Protein AF-A0A1B6F1J3-F1 (afdb_monomer_lite)

Radius of gyration: 21.1 Å; chains: 1; bounding box: 56×44×60 Å

Sequence (255 aa):
YSVGSQQLALTVATQTCLRLADCEEAAVRERCARLLLTIAKWTPLLDSPASLQQLIDWQRDAPATATSLLDISDFDTEGDPVGSVLYLAVCHCPSLAKTWSRLAGWAYRWGRKATDHVLIAADKEAIDALIPDGISNNTVYSILADTTPPIDDEDIEAENTNASDMIECQLKALGTFSSEQLAGLVDMWRKSHSRTYNFYQLSAHSYFRYLQLCDSPQEDSQAITATLRLLRLIVKHAQELQSVLEVGLSTTPTR

Organism: NCBI:txid1464854

pLDDT: mean 79.93, std 13.43, range [36.78, 93.5]

Foldseek 3Di:
DDLVVLQVVLLVLLVLLVVLVPPPDLVSLLVSLVSLVVNLVCPVVHDDDPSLVVSLVCVVVPPCPLVVPQVLPDQDVVPDSSLSSLSSSCSSHVLDLVSLLSNLVVLLVVLVVLLVVLQDPVLLVQLVVLDDPPFDSVQLCVLLSDPDDPDPPPDPDDVPVVSLVVSLVSVVVRHDGDPVSSVSSSVSSVVSNLNSVSSVLSSLLSLLSSQQSDDDPVCVVSNVVSVVSNVVCCVPPVPSNVVSNVVSVVRGDDD

Secondary structure (DSSP, 8-state):
--HHHHHHHHHHHHHHHHHHTT---HHHHHHHHHHHHHHHHHGGGS---HHHHHHHHHHHHS-TTTGGGS--TT---TT-HHHHHHHHHHHH-TT-HHHHHHHHHHHHHHHHHHHHT-S-HHHHHHHHTTSPTTS-HHHHHHHHH-------TT-TT-HHHHHHHHHHHHHHHHS---HHHHHHHHHHHHHHHHHHHHHHHHHHHHHHHHHHH--SGGGHHHHHHHHHHHHHHHHHSTTTTHHHHHHHHHHS---

Structure (mmCIF, N/CA/C/O backbone):
data_AF-A0A1B6F1J3-F1
#
_entry.id   AF-A0A1B6F1J3-F1
#
loop_
_atom_site.group_PDB
_atom_site.id
_atom_site.type_symbol
_atom_site.label_atom_id
_atom_site.label_alt_id
_atom_site.label_comp_id
_atom_site.label_asym_id
_atom_site.label_entity_id
_atom_site.label_seq_id
_atom_site.pdbx_PDB_ins_code
_atom_site.Cartn_x
_atom_site.Cartn_y
_atom_site.Cartn_z
_atom_site.occupancy
_atom_site.B_iso_or_equiv
_atom_site.auth_seq_id
_atom_site.auth_comp_id
_atom_site.auth_asym_id
_atom_site.auth_atom_id
_atom_site.pdbx_PDB_model_num
ATOM 1 N N . TYR A 1 1 ? 32.195 8.040 -5.880 1.00 50.25 1 TYR A N 1
ATOM 2 C CA . TYR A 1 1 ? 30.986 8.811 -6.222 1.00 50.25 1 TYR A CA 1
ATOM 3 C C . TYR A 1 1 ? 30.587 9.609 -4.996 1.00 50.25 1 TYR A C 1
ATOM 5 O O . TYR A 1 1 ? 30.264 9.001 -3.987 1.00 50.25 1 TYR A O 1
ATOM 13 N N . SER A 1 2 ? 30.743 10.933 -5.023 1.00 58.12 2 SER A N 1
ATOM 14 C CA . SER A 1 2 ? 30.406 11.797 -3.884 1.00 58.12 2 SER A CA 1
ATOM 15 C C . SER A 1 2 ? 28.888 11.954 -3.769 1.00 58.12 2 SER A C 1
ATOM 17 O O . SER A 1 2 ? 28.196 11.994 -4.785 1.00 58.12 2 SER A O 1
ATOM 19 N N . VAL A 1 3 ? 28.367 12.069 -2.547 1.00 60.84 3 VAL A N 1
ATOM 20 C CA . VAL A 1 3 ? 26.927 12.236 -2.262 1.00 60.84 3 VAL A CA 1
ATOM 21 C C . VAL A 1 3 ? 26.312 13.389 -3.077 1.00 60.84 3 VAL A C 1
ATOM 23 O O . VAL A 1 3 ? 25.251 13.228 -3.674 1.00 60.84 3 VAL A O 1
ATOM 26 N N . GLY A 1 4 ? 27.042 14.498 -3.254 1.00 65.50 4 GLY A N 1
ATOM 27 C CA . GLY A 1 4 ? 26.596 15.630 -4.081 1.00 65.50 4 GLY A CA 1
ATOM 28 C C . GLY A 1 4 ? 26.383 15.304 -5.569 1.00 65.50 4 GLY A C 1
ATOM 29 O O . GLY A 1 4 ? 25.505 15.879 -6.207 1.00 65.50 4 GLY A O 1
ATOM 30 N N . SER A 1 5 ? 27.117 14.336 -6.133 1.00 75.06 5 SER A N 1
ATOM 31 C CA . SER A 1 5 ? 26.904 13.894 -7.523 1.00 75.06 5 SER A CA 1
ATOM 32 C C . SER A 1 5 ? 25.613 13.085 -7.699 1.00 75.06 5 SER A C 1
ATOM 34 O O . SER A 1 5 ? 24.987 13.148 -8.755 1.00 75.06 5 SER A O 1
ATOM 36 N N . GLN A 1 6 ? 25.182 12.365 -6.659 1.00 77.00 6 GLN A N 1
ATOM 37 C CA . GLN A 1 6 ? 23.959 11.560 -6.686 1.00 77.00 6 GLN A CA 1
ATOM 38 C C . GLN A 1 6 ? 22.702 12.428 -6.561 1.00 77.00 6 GLN A C 1
ATOM 40 O O . GLN A 1 6 ? 21.710 12.158 -7.232 1.00 77.00 6 GLN A O 1
ATOM 45 N N . GLN A 1 7 ? 22.760 13.512 -5.785 1.00 80.38 7 GLN A N 1
ATOM 46 C CA . GLN A 1 7 ? 21.650 14.461 -5.648 1.00 80.38 7 GLN A CA 1
ATOM 47 C C . GLN A 1 7 ? 21.402 15.263 -6.936 1.00 80.38 7 GLN A C 1
ATOM 49 O O . GLN A 1 7 ? 20.258 15.436 -7.366 1.00 80.38 7 GLN A O 1
ATOM 54 N N . LEU A 1 8 ? 22.476 15.686 -7.613 1.00 82.69 8 LEU A N 1
ATOM 55 C CA . LEU A 1 8 ? 22.386 16.278 -8.951 1.00 82.69 8 LEU A CA 1
ATOM 56 C C . LEU A 1 8 ? 21.816 15.282 -9.967 1.00 82.69 8 LEU A C 1
ATOM 58 O O . LEU A 1 8 ? 20.921 15.637 -10.730 1.00 82.69 8 LEU A O 1
ATOM 62 N N . ALA A 1 9 ? 22.276 14.027 -9.946 1.00 85.44 9 ALA A N 1
ATOM 63 C CA . ALA A 1 9 ? 21.757 12.987 -10.832 1.00 85.44 9 ALA A CA 1
ATOM 64 C C . ALA A 1 9 ? 20.261 12.720 -10.603 1.00 85.44 9 ALA A C 1
ATOM 66 O O . ALA A 1 9 ? 19.516 12.602 -11.573 1.00 85.44 9 ALA A O 1
ATOM 67 N N . LEU A 1 10 ? 19.809 12.682 -9.344 1.00 84.88 10 LEU A N 1
ATOM 68 C CA . LEU A 1 10 ? 18.393 12.546 -9.000 1.00 84.88 10 LEU A CA 1
ATOM 69 C C . LEU A 1 10 ? 17.572 13.718 -9.552 1.00 84.88 10 LEU A C 1
ATOM 71 O O . LEU A 1 10 ? 16.530 13.499 -10.160 1.00 84.88 10 LEU A O 1
ATOM 75 N N . THR A 1 11 ? 18.074 14.946 -9.405 1.00 85.25 11 THR A N 1
ATOM 76 C CA . THR A 1 11 ? 17.396 16.164 -9.877 1.00 85.25 11 THR A CA 1
ATOM 77 C C . THR A 1 11 ? 17.286 16.202 -11.402 1.00 85.25 11 THR A C 1
ATOM 79 O O . THR A 1 11 ? 16.233 16.530 -11.944 1.00 85.25 11 THR A O 1
ATOM 82 N N . VAL A 1 12 ? 18.358 15.835 -12.109 1.00 87.56 12 VAL A N 1
ATOM 83 C CA . VAL A 1 12 ? 18.359 15.746 -13.577 1.00 87.56 12 VAL A CA 1
ATOM 84 C C . VAL A 1 12 ? 17.415 14.641 -14.048 1.00 87.56 12 VAL A C 1
ATOM 86 O O . VAL A 1 12 ? 16.672 14.839 -15.009 1.00 87.56 12 VAL A O 1
ATOM 89 N N . ALA A 1 13 ? 17.401 13.493 -13.367 1.00 87.06 13 ALA A N 1
ATOM 90 C CA . ALA A 1 13 ? 16.513 12.385 -13.694 1.00 87.06 13 ALA A CA 1
ATOM 91 C C . ALA A 1 13 ? 15.033 12.768 -13.532 1.00 87.06 13 ALA A C 1
ATOM 93 O O . ALA A 1 13 ? 14.254 12.544 -14.455 1.00 87.06 13 ALA A O 1
ATOM 94 N N . THR A 1 14 ? 14.644 13.395 -12.417 1.00 85.50 14 THR A N 1
ATOM 95 C CA . THR A 1 14 ? 13.249 13.810 -12.180 1.00 85.50 14 THR A CA 1
ATOM 96 C C . THR A 1 14 ? 12.794 14.884 -13.167 1.00 85.50 14 THR A C 1
ATOM 98 O O . THR A 1 14 ? 11.711 14.768 -13.734 1.00 85.50 14 THR A O 1
ATOM 101 N N . GLN A 1 15 ? 13.640 15.878 -13.464 1.00 86.25 15 GLN A N 1
ATOM 102 C CA . GLN A 1 15 ? 13.351 16.888 -14.491 1.00 86.25 15 GLN A CA 1
ATOM 103 C C . GLN A 1 15 ? 13.229 16.287 -15.893 1.00 86.25 15 GLN A C 1
ATOM 105 O O . GLN A 1 15 ? 12.418 16.739 -16.700 1.00 86.25 15 GLN A O 1
ATOM 110 N N . THR A 1 16 ? 14.033 15.266 -16.193 1.00 87.12 16 THR A N 1
ATOM 111 C CA . THR A 1 16 ? 13.938 14.547 -17.464 1.00 87.12 16 THR A CA 1
ATOM 112 C C . THR A 1 16 ? 12.612 13.796 -17.546 1.00 87.12 16 THR A C 1
ATOM 114 O O . THR A 1 16 ? 11.926 13.929 -18.551 1.00 87.12 16 THR A O 1
ATOM 117 N N . CYS A 1 17 ? 12.197 13.088 -16.488 1.00 85.88 17 CYS A N 1
ATOM 118 C CA . CYS A 1 17 ? 10.887 12.431 -16.447 1.00 85.88 17 CYS A CA 1
ATOM 119 C C . CYS A 1 17 ? 9.736 13.424 -16.642 1.00 85.88 17 CYS A C 1
ATOM 121 O O . CYS A 1 17 ? 8.878 13.162 -17.472 1.00 85.88 17 CYS A O 1
ATOM 123 N N . LEU A 1 18 ? 9.763 14.581 -15.967 1.00 83.81 18 LEU A N 1
ATOM 124 C CA . LEU A 1 18 ? 8.756 15.640 -16.132 1.00 83.81 18 LEU A CA 1
ATOM 125 C C . LEU A 1 18 ? 8.613 16.092 -17.592 1.00 83.81 18 LEU A C 1
ATOM 127 O O . LEU A 1 18 ? 7.507 16.238 -18.092 1.00 83.81 18 LEU A O 1
ATOM 131 N N . ARG A 1 19 ? 9.730 16.275 -18.305 1.00 84.38 19 ARG A N 1
ATOM 132 C CA . ARG A 1 19 ? 9.705 16.675 -19.724 1.00 84.38 19 ARG A CA 1
ATOM 133 C C . ARG A 1 19 ? 9.232 15.570 -20.662 1.00 84.38 19 ARG A C 1
ATOM 135 O O . ARG A 1 19 ? 8.752 15.862 -21.750 1.00 84.38 19 ARG A O 1
ATOM 142 N N . LEU A 1 20 ? 9.439 14.314 -20.277 1.00 83.12 20 LEU A N 1
ATOM 143 C CA . LEU A 1 20 ? 9.039 13.149 -21.063 1.00 83.12 20 LEU A CA 1
ATOM 144 C C . LEU A 1 20 ? 7.623 12.669 -20.721 1.00 83.12 20 LEU A C 1
ATOM 146 O O . LEU A 1 20 ? 7.130 11.759 -21.385 1.00 83.12 20 LEU A O 1
ATOM 150 N N . ALA A 1 21 ? 6.985 13.255 -19.705 1.00 73.94 21 ALA A N 1
ATOM 151 C CA . ALA A 1 21 ? 5.726 12.780 -19.152 1.00 73.94 21 ALA A CA 1
ATOM 152 C C . ALA A 1 21 ? 4.565 12.877 -20.159 1.00 73.94 21 ALA A C 1
ATOM 154 O O . ALA A 1 21 ? 3.772 11.943 -20.266 1.00 73.94 21 ALA A O 1
ATOM 155 N N . ASP A 1 22 ? 4.554 13.934 -20.978 1.00 74.88 22 ASP A N 1
ATOM 156 C CA . ASP A 1 22 ? 3.552 14.169 -22.030 1.00 74.88 22 ASP A CA 1
ATOM 157 C C . ASP A 1 22 ? 3.817 13.375 -23.323 1.00 74.88 22 ASP A C 1
ATOM 159 O O . ASP A 1 22 ? 3.053 13.452 -24.285 1.00 74.88 22 ASP A O 1
ATOM 163 N N . CYS A 1 23 ? 4.914 12.615 -23.397 1.00 79.44 23 CYS A N 1
ATOM 164 C CA . CYS A 1 23 ? 5.260 11.896 -24.616 1.00 79.44 23 CYS A CA 1
ATOM 165 C C . CYS A 1 23 ? 4.436 10.604 -24.760 1.00 79.44 23 CYS A C 1
ATOM 167 O O . CYS A 1 23 ? 4.424 9.733 -23.883 1.00 79.44 23 CYS A O 1
ATOM 169 N N . GLU A 1 24 ? 3.768 10.447 -25.905 1.00 77.81 24 GLU A N 1
ATOM 170 C CA . GLU A 1 24 ? 2.958 9.258 -26.203 1.00 77.81 24 GLU A CA 1
ATOM 171 C C . GLU A 1 24 ? 3.746 8.106 -26.838 1.00 77.81 24 GLU A C 1
ATOM 173 O O . GLU A 1 24 ? 3.259 6.977 -26.901 1.00 77.81 24 GLU A O 1
ATOM 178 N N . GLU A 1 25 ? 4.983 8.353 -27.272 1.00 86.38 25 GLU A N 1
ATOM 179 C CA . GLU A 1 25 ? 5.795 7.344 -27.943 1.00 86.38 25 GLU A CA 1
ATOM 180 C C . GLU A 1 25 ? 6.175 6.202 -26.984 1.00 86.38 25 GLU A C 1
ATOM 182 O O . GLU A 1 25 ? 6.807 6.414 -25.946 1.00 86.38 25 GLU A O 1
ATOM 187 N N . ALA A 1 26 ? 5.840 4.961 -27.356 1.00 83.19 26 ALA A N 1
ATOM 188 C CA . ALA A 1 26 ? 6.043 3.780 -26.512 1.00 83.19 26 ALA A CA 1
ATOM 189 C C . ALA A 1 26 ? 7.506 3.600 -26.063 1.00 83.19 26 ALA A C 1
ATOM 191 O O . ALA A 1 26 ? 7.770 3.300 -24.898 1.00 83.19 26 ALA A O 1
ATOM 192 N N . ALA A 1 27 ? 8.466 3.852 -26.959 1.00 86.31 27 ALA A N 1
ATOM 193 C CA . ALA A 1 27 ? 9.891 3.762 -26.646 1.00 86.31 27 ALA A CA 1
ATOM 194 C C . ALA A 1 27 ? 10.336 4.819 -25.618 1.00 86.31 27 ALA A C 1
ATOM 196 O O . ALA A 1 27 ? 11.184 4.547 -24.763 1.00 86.31 27 ALA A O 1
ATOM 197 N N . VAL A 1 28 ? 9.762 6.024 -25.678 1.00 85.81 28 VAL A N 1
ATOM 198 C CA . VAL A 1 28 ? 10.043 7.109 -24.727 1.00 85.81 28 VAL A CA 1
ATOM 199 C C . VAL A 1 28 ? 9.406 6.808 -23.375 1.00 85.81 28 VAL A C 1
ATOM 201 O O . VAL A 1 28 ? 10.070 6.947 -22.347 1.00 85.81 28 VAL A O 1
ATOM 204 N N . ARG A 1 29 ? 8.170 6.301 -23.369 1.00 85.81 29 ARG A N 1
ATOM 205 C CA . ARG A 1 29 ? 7.472 5.859 -22.157 1.00 85.81 29 ARG A CA 1
ATOM 206 C C . ARG A 1 29 ? 8.209 4.739 -21.429 1.00 85.81 29 ARG A C 1
ATOM 208 O O . ARG A 1 29 ? 8.372 4.809 -20.213 1.00 85.81 29 ARG A O 1
ATOM 215 N N . GLU A 1 30 ? 8.737 3.752 -22.151 1.00 88.12 30 GLU A N 1
ATOM 216 C CA . GLU A 1 30 ? 9.539 2.686 -21.542 1.00 88.12 30 GLU A CA 1
ATOM 217 C C . GLU A 1 30 ? 10.841 3.228 -20.926 1.00 88.12 30 GLU A C 1
ATOM 219 O O . GLU A 1 30 ? 11.212 2.867 -19.804 1.00 88.12 30 GLU A O 1
ATOM 224 N N . ARG A 1 31 ? 11.540 4.134 -21.626 1.00 89.00 31 ARG A N 1
ATOM 225 C CA . ARG A 1 31 ? 12.744 4.796 -21.092 1.00 89.00 31 ARG A CA 1
ATOM 226 C C . ARG A 1 31 ? 12.425 5.622 -19.847 1.00 89.00 31 ARG A C 1
ATOM 228 O O . ARG A 1 31 ? 13.178 5.544 -18.876 1.00 89.00 31 ARG A O 1
ATOM 235 N N . CYS A 1 32 ? 11.310 6.352 -19.855 1.00 88.69 32 CYS A N 1
ATOM 236 C CA . CYS A 1 32 ? 10.815 7.099 -18.702 1.00 88.69 32 CYS A CA 1
ATOM 237 C C . CYS A 1 32 ? 10.541 6.156 -17.519 1.00 88.69 32 CYS A C 1
ATOM 239 O O . CYS A 1 32 ? 11.090 6.356 -16.439 1.00 88.69 32 CYS A O 1
ATOM 241 N N . ALA A 1 33 ? 9.824 5.049 -17.734 1.00 88.75 33 ALA A N 1
ATOM 242 C CA . ALA A 1 33 ? 9.560 4.047 -16.700 1.00 88.75 33 ALA A CA 1
ATOM 243 C C . ALA A 1 33 ? 10.851 3.456 -16.101 1.00 88.75 33 ALA A C 1
ATOM 245 O O . ALA A 1 33 ? 10.987 3.340 -14.882 1.00 88.75 33 ALA A O 1
ATOM 246 N N . ARG A 1 34 ? 11.856 3.139 -16.928 1.00 90.69 34 ARG A N 1
ATOM 247 C CA . ARG A 1 34 ? 13.174 2.668 -16.454 1.00 90.69 34 ARG A CA 1
ATOM 248 C C . ARG A 1 34 ? 13.923 3.736 -15.645 1.00 90.69 34 ARG A C 1
ATOM 250 O O . ARG A 1 34 ? 14.610 3.396 -14.675 1.00 90.69 34 ARG A O 1
ATOM 257 N N . LEU A 1 35 ? 13.792 5.009 -16.015 1.00 90.69 35 LEU A N 1
ATOM 258 C CA . LEU A 1 35 ? 14.365 6.128 -15.268 1.00 90.69 35 LEU A CA 1
ATOM 259 C C . LEU A 1 35 ? 13.654 6.317 -13.920 1.00 90.69 35 LEU A C 1
ATOM 261 O O . LEU A 1 35 ? 14.328 6.425 -12.898 1.00 90.69 35 LEU A O 1
ATOM 265 N N . LEU A 1 36 ? 12.322 6.226 -13.887 1.00 90.38 36 LEU A N 1
ATOM 266 C CA . LEU A 1 36 ? 11.513 6.251 -12.663 1.00 90.38 36 LEU A CA 1
ATOM 267 C C . LEU A 1 36 ? 11.887 5.117 -11.699 1.00 90.38 36 LEU A C 1
ATOM 269 O O . LEU A 1 36 ? 12.043 5.354 -10.505 1.00 90.38 36 LEU A O 1
ATOM 273 N N . LEU A 1 37 ? 12.161 3.908 -12.201 1.00 91.38 37 LEU A N 1
ATOM 274 C CA . LEU A 1 37 ? 12.693 2.817 -11.370 1.00 91.38 37 LEU A CA 1
ATOM 275 C C . LEU A 1 37 ? 14.054 3.141 -10.741 1.00 91.38 37 LEU A C 1
ATOM 277 O O . LEU A 1 37 ? 14.370 2.661 -9.650 1.00 91.38 37 LEU A O 1
ATOM 281 N N . THR A 1 38 ? 14.875 3.927 -11.434 1.00 90.69 38 THR A N 1
ATOM 282 C CA . THR A 1 38 ? 16.177 4.368 -10.924 1.00 90.69 38 THR A CA 1
ATOM 283 C C . THR A 1 38 ? 16.002 5.465 -9.875 1.00 90.69 38 THR A C 1
ATOM 285 O O . THR A 1 38 ? 16.624 5.382 -8.819 1.00 90.69 38 THR A O 1
ATOM 288 N N . ILE A 1 39 ? 15.098 6.419 -10.118 1.00 88.25 39 ILE A N 1
ATOM 289 C CA . ILE A 1 39 ? 14.697 7.457 -9.158 1.00 88.25 39 ILE A CA 1
ATOM 290 C C . ILE A 1 39 ? 14.192 6.798 -7.872 1.00 88.25 39 ILE A C 1
ATOM 292 O O . ILE A 1 39 ? 14.785 7.014 -6.823 1.00 88.25 39 ILE A O 1
ATOM 296 N N . ALA A 1 40 ? 13.215 5.889 -7.960 1.00 88.75 40 ALA A N 1
ATOM 297 C CA . ALA A 1 40 ? 12.659 5.162 -6.814 1.00 88.75 40 ALA A CA 1
ATOM 298 C C . ALA A 1 40 ? 13.720 4.406 -5.991 1.00 88.75 40 ALA A C 1
ATOM 300 O O . ALA A 1 40 ? 13.580 4.240 -4.781 1.00 88.75 40 ALA A O 1
ATOM 301 N N . LYS A 1 41 ? 14.800 3.938 -6.630 1.00 89.38 41 LYS A N 1
ATOM 302 C CA . LYS A 1 41 ? 15.922 3.285 -5.940 1.00 89.38 41 LYS A CA 1
ATOM 303 C C . LYS A 1 41 ? 16.779 4.279 -5.148 1.00 89.38 41 LYS A C 1
ATOM 305 O O . LYS A 1 41 ? 17.373 3.887 -4.147 1.00 89.38 41 LYS A O 1
ATOM 310 N N . TRP A 1 42 ? 16.896 5.517 -5.615 1.00 85.94 42 TRP A N 1
ATOM 311 C CA . TRP A 1 42 ? 17.733 6.553 -5.009 1.00 85.94 42 TRP A CA 1
ATOM 312 C C . TRP A 1 42 ? 16.984 7.432 -4.011 1.00 85.94 42 TRP A C 1
ATOM 314 O O . TRP A 1 42 ? 17.616 7.932 -3.088 1.00 85.94 42 TRP A O 1
ATOM 324 N N . THR A 1 43 ? 15.664 7.569 -4.140 1.00 84.44 43 THR A N 1
ATOM 325 C CA . THR A 1 43 ? 14.830 8.386 -3.248 1.00 84.44 43 THR A CA 1
ATOM 326 C C . THR A 1 43 ? 15.012 8.068 -1.755 1.00 84.44 43 THR A C 1
ATOM 328 O O . THR A 1 43 ? 15.159 9.012 -0.992 1.00 84.44 43 THR A O 1
ATOM 331 N N . PRO A 1 44 ? 15.096 6.801 -1.293 1.00 82.12 44 PRO A N 1
ATOM 332 C CA . PRO A 1 44 ? 15.328 6.517 0.130 1.00 82.12 44 PRO A CA 1
ATOM 333 C C . PRO A 1 44 ? 16.721 6.908 0.642 1.00 82.12 44 PRO A C 1
ATOM 335 O O . PRO A 1 44 ? 16.958 6.881 1.844 1.00 82.12 44 PRO A O 1
ATOM 338 N N . LEU A 1 45 ? 17.672 7.153 -0.262 1.00 77.69 45 LEU A N 1
ATOM 339 C CA . LEU A 1 45 ? 19.088 7.354 0.057 1.00 77.69 45 LEU A CA 1
ATOM 340 C C . LEU A 1 45 ? 19.492 8.831 0.046 1.00 77.69 45 LEU A C 1
ATOM 342 O O . LEU A 1 45 ? 20.618 9.150 0.423 1.00 77.69 45 LEU A O 1
ATOM 346 N N . LEU A 1 46 ? 18.622 9.707 -0.455 1.00 75.62 46 LEU A N 1
ATOM 347 C CA . LEU A 1 46 ? 18.922 11.099 -0.764 1.00 75.62 46 LEU A CA 1
ATOM 348 C C . LEU A 1 46 ? 17.790 11.996 -0.270 1.00 75.62 46 LEU A C 1
ATOM 350 O O . LEU A 1 46 ? 16.636 11.576 -0.216 1.00 75.62 46 LEU A O 1
ATOM 354 N N . ASP A 1 47 ? 18.114 13.253 0.022 1.00 74.38 47 ASP A N 1
ATOM 355 C CA . ASP A 1 47 ? 17.096 14.254 0.327 1.00 74.38 47 ASP A CA 1
ATOM 356 C C . ASP A 1 47 ? 16.147 14.414 -0.861 1.00 74.38 47 ASP A C 1
ATOM 358 O O . ASP A 1 47 ? 16.587 14.543 -2.010 1.00 74.38 47 ASP A O 1
ATOM 362 N N . SER A 1 48 ? 14.843 14.412 -0.577 1.00 73.06 48 SER A N 1
ATOM 363 C CA . SER A 1 48 ? 13.803 14.521 -1.600 1.00 73.06 48 SER A CA 1
ATOM 364 C C . SER A 1 48 ? 13.876 15.895 -2.276 1.00 73.06 48 SER A C 1
ATOM 366 O O . SER A 1 48 ? 13.619 16.910 -1.625 1.00 73.06 48 SER A O 1
ATOM 368 N N . PRO A 1 49 ? 14.246 15.975 -3.569 1.00 76.50 49 PRO A N 1
ATOM 369 C CA . PRO A 1 49 ? 14.372 17.253 -4.251 1.00 76.50 49 PRO A CA 1
ATOM 370 C C . PRO A 1 49 ? 12.986 17.822 -4.572 1.00 76.50 49 PRO A C 1
ATOM 372 O O . PRO A 1 49 ? 12.049 17.075 -4.843 1.00 76.50 49 PRO A O 1
ATOM 375 N N . ALA A 1 50 ? 12.860 19.150 -4.649 1.00 80.81 50 ALA A N 1
ATOM 376 C CA . ALA A 1 50 ? 11.600 19.807 -5.024 1.00 80.81 50 ALA A CA 1
ATOM 377 C C . ALA A 1 50 ? 11.050 19.328 -6.385 1.00 80.81 50 ALA A C 1
ATOM 379 O O . ALA A 1 50 ? 9.841 19.259 -6.586 1.00 80.81 50 ALA A O 1
ATOM 380 N N . SER A 1 51 ? 11.932 18.933 -7.308 1.00 78.62 51 SER A N 1
ATOM 381 C CA . SER A 1 51 ? 11.552 18.365 -8.606 1.00 78.62 51 SER A CA 1
ATOM 382 C C . SER A 1 51 ? 10.878 16.994 -8.506 1.00 78.62 51 SER A C 1
ATOM 384 O O . SER A 1 51 ? 10.127 16.625 -9.403 1.00 78.62 51 SER A O 1
ATOM 386 N N . LEU A 1 52 ? 11.130 16.233 -7.437 1.00 82.25 52 LEU A N 1
ATOM 387 C CA . LEU A 1 52 ? 10.411 14.993 -7.167 1.00 82.25 52 LEU A CA 1
ATOM 388 C C . LEU A 1 52 ? 8.976 15.293 -6.720 1.00 82.25 52 LEU A C 1
ATOM 390 O O . LEU A 1 52 ? 8.059 14.629 -7.190 1.00 82.25 52 LEU A O 1
ATOM 394 N N . GLN A 1 53 ? 8.774 16.318 -5.887 1.00 82.62 53 GLN A N 1
ATOM 395 C CA . GLN A 1 53 ? 7.428 16.726 -5.477 1.00 82.62 53 GLN A CA 1
ATOM 396 C C . GLN A 1 53 ? 6.608 17.210 -6.677 1.00 82.62 53 GLN A C 1
ATOM 398 O O . GLN A 1 53 ? 5.493 16.750 -6.874 1.00 82.62 53 GLN A O 1
ATOM 403 N N . GLN A 1 54 ? 7.206 18.027 -7.551 1.00 82.88 54 GLN A N 1
ATOM 404 C CA . GLN A 1 54 ? 6.561 18.474 -8.793 1.00 82.88 54 GLN A CA 1
ATOM 405 C C . GLN A 1 54 ? 6.128 17.315 -9.700 1.00 82.88 54 GLN A C 1
ATOM 407 O O . GLN A 1 54 ? 5.091 17.400 -10.346 1.00 82.88 54 GLN A O 1
ATOM 412 N N . LEU A 1 55 ? 6.911 16.233 -9.759 1.00 81.38 55 LEU A N 1
ATOM 413 C CA . LEU A 1 55 ? 6.565 15.031 -10.523 1.00 81.38 55 LEU A CA 1
ATOM 414 C C . LEU A 1 55 ? 5.361 14.295 -9.918 1.00 81.38 55 LEU A C 1
ATOM 416 O O . LEU A 1 55 ? 4.512 13.805 -10.659 1.00 81.38 55 LEU A O 1
ATOM 420 N N . ILE A 1 56 ? 5.287 14.223 -8.588 1.00 79.00 56 ILE A N 1
ATOM 421 C CA . ILE A 1 56 ? 4.167 13.599 -7.871 1.00 79.00 56 ILE A CA 1
ATOM 422 C C . ILE A 1 56 ? 2.898 14.444 -8.012 1.00 79.00 56 ILE A C 1
ATOM 424 O O . ILE A 1 56 ? 1.830 13.899 -8.279 1.00 79.00 56 ILE A O 1
ATOM 428 N N . ASP A 1 57 ? 3.015 15.764 -7.880 1.00 81.19 57 ASP A N 1
ATOM 429 C CA . ASP A 1 57 ? 1.892 16.685 -8.057 1.00 81.19 57 ASP A CA 1
ATOM 430 C C . ASP A 1 57 ? 1.376 16.624 -9.504 1.00 81.19 57 ASP A C 1
ATOM 432 O O . ASP A 1 57 ? 0.178 16.466 -9.723 1.00 81.19 57 ASP A O 1
ATOM 436 N N . TRP A 1 58 ? 2.279 16.602 -10.494 1.00 79.38 58 TRP A N 1
ATOM 437 C CA . TRP A 1 58 ? 1.910 16.400 -11.899 1.00 79.38 58 TRP A CA 1
ATOM 438 C C . TRP A 1 58 ? 1.149 15.088 -12.116 1.00 79.38 58 TRP A C 1
ATOM 440 O O . TRP A 1 58 ? 0.149 15.078 -12.824 1.00 79.38 58 TRP A O 1
ATOM 450 N N . GLN A 1 59 ? 1.578 13.983 -11.494 1.00 73.75 59 GLN A N 1
ATOM 451 C CA . GLN A 1 59 ? 0.862 12.706 -11.587 1.00 73.75 59 GLN A CA 1
ATOM 452 C C . GLN A 1 59 ? -0.552 12.813 -11.005 1.00 73.75 59 GLN A C 1
ATOM 454 O O . GLN A 1 59 ? -1.483 12.242 -11.569 1.00 73.75 59 GLN A O 1
ATOM 459 N N . ARG A 1 60 ? -0.708 13.495 -9.867 1.00 71.19 60 ARG A N 1
ATOM 460 C CA . ARG A 1 60 ? -2.008 13.668 -9.208 1.00 71.19 60 ARG A CA 1
ATOM 461 C C . ARG A 1 60 ? -2.982 14.454 -10.083 1.00 71.19 60 ARG A C 1
ATOM 463 O O . ARG A 1 60 ? -4.158 14.108 -10.130 1.00 71.19 60 ARG A O 1
ATOM 470 N N . ASP A 1 61 ? -2.473 15.463 -10.780 1.00 69.12 61 ASP A N 1
ATOM 471 C CA . ASP A 1 61 ? -3.256 16.324 -11.667 1.00 69.12 61 ASP A CA 1
ATOM 472 C C . ASP A 1 61 ? -3.427 15.737 -13.082 1.00 69.12 61 ASP A C 1
ATOM 474 O O . ASP A 1 61 ? -4.256 16.217 -13.862 1.00 69.12 61 ASP A O 1
ATOM 478 N N . ALA A 1 62 ? -2.659 14.702 -13.439 1.00 64.94 62 ALA A N 1
ATOM 479 C CA . ALA A 1 62 ? -2.731 14.072 -14.750 1.00 64.94 62 ALA A CA 1
ATOM 480 C C . ALA A 1 62 ? -4.104 13.399 -14.964 1.00 64.94 62 ALA A C 1
ATOM 482 O O . ALA A 1 62 ? -4.616 12.714 -14.073 1.00 64.94 62 ALA A O 1
ATOM 483 N N . PRO A 1 63 ? -4.718 13.548 -16.155 1.00 52.28 63 PRO A N 1
ATOM 484 C CA . PRO A 1 63 ? -6.041 13.000 -16.428 1.00 52.28 63 PRO A CA 1
ATOM 485 C C . PRO A 1 63 ? -6.057 11.477 -16.241 1.00 52.28 63 PRO A C 1
ATOM 487 O O . PRO A 1 63 ? -5.171 10.768 -16.728 1.00 52.28 63 PRO A O 1
ATOM 490 N N . ALA A 1 64 ? -7.108 10.995 -15.565 1.00 49.66 64 ALA A N 1
ATOM 491 C CA . ALA A 1 64 ? -7.327 9.651 -15.003 1.00 49.66 64 ALA A CA 1
ATOM 492 C C . ALA A 1 64 ? -7.152 8.436 -15.946 1.00 49.66 64 ALA A C 1
ATOM 494 O O . ALA A 1 64 ? -7.326 7.288 -15.538 1.00 49.66 64 ALA A O 1
ATOM 495 N N . THR A 1 65 ? -6.774 8.660 -17.200 1.00 45.84 65 THR A N 1
ATOM 496 C CA . THR A 1 65 ? -6.484 7.648 -18.222 1.00 45.84 65 THR A CA 1
ATOM 497 C C . THR A 1 65 ? -5.404 6.639 -17.817 1.00 45.84 65 THR A C 1
ATOM 499 O O . THR A 1 65 ? -5.440 5.511 -18.296 1.00 45.84 65 THR A O 1
ATOM 502 N N . ALA A 1 66 ? -4.468 7.001 -16.932 1.00 44.59 66 ALA A N 1
ATOM 503 C CA . ALA A 1 66 ? -3.491 6.056 -16.379 1.00 44.59 66 ALA A CA 1
ATOM 504 C C . ALA A 1 66 ? -3.903 5.488 -15.007 1.00 44.59 66 ALA A C 1
ATOM 506 O O . ALA A 1 66 ? -3.531 4.368 -14.660 1.00 44.59 66 ALA A O 1
ATOM 507 N N . THR A 1 67 ? -4.713 6.235 -14.254 1.00 46.53 67 THR A N 1
ATOM 508 C CA . THR A 1 67 ? -5.159 5.902 -12.892 1.00 46.53 67 THR A CA 1
ATOM 509 C C . THR A 1 67 ? -6.202 4.780 -12.865 1.00 46.53 67 THR A C 1
ATOM 511 O O . THR A 1 67 ? -6.321 4.061 -11.876 1.00 46.53 67 THR A O 1
ATOM 514 N N . SER A 1 68 ? -6.901 4.562 -13.984 1.00 50.66 68 SER A N 1
ATOM 515 C CA . SER A 1 68 ? -7.903 3.497 -14.148 1.00 50.66 68 SER A CA 1
ATOM 516 C C . SER A 1 68 ? -7.318 2.079 -14.223 1.00 50.66 68 SER A C 1
ATOM 518 O O . SER A 1 68 ? -8.074 1.117 -14.270 1.00 50.66 68 SER A O 1
ATOM 520 N N . LEU A 1 69 ? -5.990 1.910 -14.265 1.00 54.66 69 LEU A N 1
ATOM 521 C CA . LEU A 1 69 ? -5.374 0.587 -14.442 1.00 54.66 69 LEU A CA 1
ATOM 522 C C . LEU A 1 69 ? -5.517 -0.344 -13.237 1.00 54.66 69 LEU A C 1
ATOM 524 O O . LEU A 1 69 ? -5.284 -1.543 -13.390 1.00 54.66 69 LEU A O 1
ATOM 528 N N . LEU A 1 70 ? -5.817 0.197 -12.056 1.00 58.97 70 LEU A N 1
ATOM 529 C CA . LEU A 1 70 ? -5.850 -0.582 -10.823 1.00 58.97 70 LEU A CA 1
ATOM 530 C C . LEU A 1 70 ? -7.232 -0.680 -10.186 1.00 58.97 70 LEU A C 1
ATOM 532 O O . LEU A 1 70 ? -7.357 -1.486 -9.279 1.00 58.97 70 LEU A O 1
ATOM 536 N N . ASP A 1 71 ? -8.230 0.118 -10.589 1.00 54.81 71 ASP A N 1
ATOM 537 C CA . ASP A 1 71 ? -9.526 0.271 -9.886 1.00 54.81 71 ASP A CA 1
ATOM 538 C C . ASP A 1 71 ? -9.417 0.501 -8.358 1.00 54.81 71 ASP A C 1
ATOM 540 O O . ASP A 1 71 ? -10.414 0.536 -7.642 1.00 54.81 71 ASP A O 1
ATOM 544 N N . ILE A 1 72 ? -8.207 0.729 -7.835 1.00 54.44 72 ILE A N 1
ATOM 545 C CA . ILE A 1 72 ? -7.948 1.094 -6.445 1.00 54.44 72 ILE A CA 1
ATOM 546 C C . ILE A 1 72 ? -8.100 2.611 -6.391 1.00 54.44 72 ILE A C 1
ATOM 548 O O . ILE A 1 72 ? -7.137 3.361 -6.553 1.00 54.44 72 ILE A O 1
ATOM 552 N N . SER A 1 73 ? -9.346 3.052 -6.246 1.00 44.28 73 SER A N 1
ATOM 553 C CA . SER A 1 73 ? -9.773 4.449 -6.363 1.00 44.28 73 SER A CA 1
ATOM 554 C C . SER A 1 73 ? -9.244 5.384 -5.273 1.00 44.28 73 SER A C 1
ATOM 556 O O . SER A 1 73 ? -9.514 6.575 -5.341 1.00 44.28 73 SER A O 1
ATOM 558 N N . ASP A 1 74 ? -8.498 4.883 -4.287 1.00 50.38 74 ASP A N 1
ATOM 559 C CA . ASP A 1 74 ? -8.073 5.689 -3.138 1.00 50.38 74 ASP A CA 1
ATOM 560 C C . ASP A 1 74 ? -6.739 5.204 -2.549 1.00 50.38 74 ASP A C 1
ATOM 562 O O . ASP A 1 74 ? -6.565 5.018 -1.341 1.00 50.38 74 ASP A O 1
ATOM 566 N N . PHE A 1 75 ? -5.773 4.917 -3.427 1.00 57.22 75 PHE A N 1
ATOM 567 C CA . PHE A 1 75 ? -4.427 4.587 -2.974 1.00 57.22 75 PHE A CA 1
ATOM 568 C C . PHE A 1 75 ? -3.657 5.856 -2.590 1.00 57.22 75 PHE A C 1
ATOM 570 O O . PHE A 1 75 ? -2.905 6.414 -3.392 1.00 57.22 75 PHE A O 1
ATOM 577 N N . ASP A 1 76 ? -3.837 6.305 -1.349 1.00 59.31 76 ASP A N 1
ATOM 578 C CA . ASP A 1 76 ? -2.950 7.295 -0.747 1.00 59.31 76 ASP A CA 1
ATOM 579 C C . ASP A 1 76 ? -1.626 6.609 -0.379 1.00 59.31 76 ASP A C 1
ATOM 581 O O . ASP A 1 76 ? -1.574 5.718 0.468 1.00 59.31 76 ASP A O 1
ATOM 585 N N . THR A 1 77 ? -0.530 7.016 -1.022 1.00 59.59 77 THR A N 1
ATOM 586 C CA . THR A 1 77 ? 0.825 6.518 -0.729 1.00 59.59 77 THR A CA 1
ATOM 587 C C . THR A 1 77 ? 1.347 6.983 0.640 1.00 59.59 77 THR A C 1
ATOM 589 O O . THR A 1 77 ? 2.540 6.850 0.898 1.00 59.59 77 THR A O 1
ATOM 592 N N . GLU A 1 78 ? 0.493 7.563 1.492 1.00 59.03 78 GLU A N 1
ATOM 593 C CA . GLU A 1 78 ? 0.808 8.145 2.805 1.00 59.03 78 GLU A CA 1
ATOM 594 C C . GLU A 1 78 ? 1.999 9.116 2.743 1.00 59.03 78 GLU A C 1
ATOM 596 O O . GLU A 1 78 ? 2.828 9.200 3.649 1.00 59.03 78 GLU A O 1
ATOM 601 N N . GLY A 1 79 ? 2.131 9.827 1.620 1.00 62.72 79 GLY A N 1
ATOM 602 C CA . GLY A 1 79 ? 3.255 10.731 1.383 1.00 62.72 79 GLY A CA 1
ATOM 603 C C . GLY A 1 79 ? 4.618 10.054 1.178 1.00 62.72 79 GLY A C 1
ATOM 604 O O . GLY A 1 79 ? 5.622 10.763 1.158 1.00 62.72 79 GLY A O 1
ATOM 605 N N . ASP A 1 80 ? 4.701 8.727 0.996 1.00 80.62 80 ASP A N 1
ATOM 606 C CA . ASP A 1 80 ? 5.953 8.068 0.608 1.00 80.62 80 ASP A CA 1
ATOM 607 C C . ASP A 1 80 ? 6.241 8.293 -0.891 1.00 80.62 80 ASP A C 1
ATOM 609 O O . ASP A 1 80 ? 5.542 7.754 -1.760 1.00 80.62 80 ASP A O 1
ATOM 613 N N . PRO A 1 81 ? 7.303 9.047 -1.231 1.00 81.88 81 PRO A N 1
ATOM 614 C CA . PRO A 1 81 ? 7.599 9.412 -2.613 1.00 81.88 81 PRO A CA 1
ATOM 615 C C . PRO A 1 81 ? 8.007 8.219 -3.486 1.00 81.88 81 PRO A C 1
ATOM 617 O O . PRO A 1 81 ? 7.924 8.288 -4.713 1.00 81.88 81 PRO A O 1
ATOM 620 N N . VAL A 1 82 ? 8.470 7.116 -2.888 1.00 88.06 82 VAL A N 1
ATOM 621 C CA . VAL A 1 82 ? 8.866 5.915 -3.635 1.00 88.06 82 VAL A CA 1
ATOM 622 C C . VAL A 1 82 ? 7.629 5.232 -4.201 1.00 88.06 82 VAL A C 1
ATOM 624 O O . VAL A 1 82 ? 7.654 4.809 -5.356 1.00 88.06 82 VAL A O 1
ATOM 627 N N . GLY A 1 83 ? 6.554 5.152 -3.414 1.00 86.56 83 GLY A N 1
ATOM 628 C CA . GLY A 1 83 ? 5.272 4.601 -3.845 1.00 86.56 83 GLY A CA 1
ATOM 629 C C . GLY A 1 83 ? 4.717 5.316 -5.064 1.00 86.56 83 GLY A C 1
ATOM 630 O O . GLY A 1 83 ? 4.444 4.674 -6.079 1.00 86.56 83 GLY A O 1
ATOM 631 N N . SER A 1 84 ? 4.640 6.647 -4.995 1.00 84.50 84 SER A N 1
ATOM 632 C CA . SER A 1 84 ? 4.124 7.474 -6.091 1.00 84.50 84 SER A CA 1
ATOM 633 C C . SER A 1 84 ? 4.972 7.313 -7.360 1.00 84.50 84 SER A C 1
ATOM 635 O O . SER A 1 84 ? 4.441 7.053 -8.435 1.00 84.50 84 SER A O 1
ATOM 637 N N . VAL A 1 85 ? 6.307 7.343 -7.242 1.00 87.38 85 VAL A N 1
ATOM 638 C CA . VAL A 1 85 ? 7.212 7.162 -8.394 1.00 87.38 85 VAL A CA 1
ATOM 639 C C . VAL A 1 85 ? 7.094 5.761 -9.011 1.00 87.38 85 VAL A C 1
ATOM 641 O O . VAL A 1 85 ? 7.150 5.619 -10.235 1.00 87.38 85 VAL A O 1
ATOM 644 N N . LEU A 1 86 ? 6.935 4.711 -8.197 1.00 89.69 86 LEU A N 1
ATOM 645 C CA . LEU A 1 86 ? 6.747 3.343 -8.694 1.00 89.69 86 LEU A CA 1
ATOM 646 C C . LEU A 1 86 ? 5.398 3.170 -9.393 1.00 89.69 86 LEU A C 1
ATOM 648 O O . LEU A 1 86 ? 5.342 2.528 -10.442 1.00 89.69 86 LEU A O 1
ATOM 652 N N . TYR A 1 87 ? 4.340 3.758 -8.838 1.00 86.56 87 TYR A N 1
ATOM 653 C CA . TYR A 1 87 ? 3.022 3.784 -9.459 1.00 86.56 87 TYR A CA 1
ATOM 654 C C . TYR A 1 87 ? 3.073 4.499 -10.814 1.00 86.56 87 TYR A C 1
ATOM 656 O O . TYR A 1 87 ? 2.664 3.941 -11.831 1.00 86.56 87 TYR A O 1
ATOM 664 N N . LEU A 1 88 ? 3.699 5.678 -10.864 1.00 84.44 88 LEU A N 1
ATOM 665 C CA . LEU A 1 88 ? 3.914 6.426 -12.099 1.00 84.44 88 LEU A CA 1
ATOM 666 C C . LEU A 1 88 ? 4.690 5.604 -13.146 1.00 84.44 88 LEU A C 1
ATOM 668 O O . LEU A 1 88 ? 4.357 5.626 -14.332 1.00 84.44 88 LEU A O 1
ATOM 672 N N . ALA A 1 89 ? 5.690 4.822 -12.727 1.00 88.31 89 ALA A N 1
ATOM 673 C CA . ALA A 1 89 ? 6.445 3.955 -13.633 1.00 88.31 89 ALA A CA 1
ATOM 674 C C . ALA A 1 89 ? 5.570 2.869 -14.287 1.00 88.31 89 ALA A C 1
ATOM 676 O O . ALA A 1 89 ? 5.762 2.558 -15.464 1.00 88.31 89 ALA A O 1
ATOM 677 N N . VAL A 1 90 ? 4.618 2.306 -13.538 1.00 88.50 90 VAL A N 1
ATOM 678 C CA . VA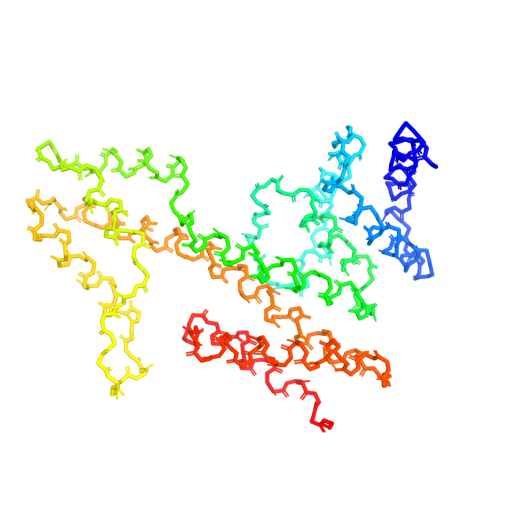L A 1 90 ? 3.631 1.346 -14.056 1.00 88.50 90 VAL A CA 1
ATOM 679 C C . VAL A 1 90 ? 2.678 2.025 -15.038 1.00 88.50 90 VAL A C 1
ATOM 681 O O . VAL A 1 90 ? 2.469 1.506 -16.131 1.00 88.50 90 VAL A O 1
ATOM 684 N N . CYS A 1 91 ? 2.176 3.211 -14.695 1.00 83.12 91 CYS A N 1
ATOM 685 C CA . CYS A 1 91 ? 1.297 4.011 -15.547 1.00 83.12 91 CYS A CA 1
ATOM 686 C C . CYS A 1 91 ? 1.925 4.356 -16.905 1.00 83.12 91 CYS A C 1
ATOM 688 O O . CYS A 1 91 ? 1.273 4.231 -17.940 1.00 83.12 91 CYS A O 1
ATOM 690 N N . HIS A 1 92 ? 3.204 4.747 -16.926 1.00 81.75 92 HIS A N 1
ATOM 691 C CA . HIS A 1 92 ? 3.894 5.052 -18.181 1.00 81.75 92 HIS A CA 1
ATOM 692 C C . HIS A 1 92 ? 4.125 3.815 -19.047 1.00 81.75 92 HIS A C 1
ATOM 694 O O . HIS A 1 92 ? 4.022 3.902 -20.269 1.00 81.75 92 HIS A O 1
ATOM 700 N N . CYS A 1 93 ? 4.462 2.672 -18.448 1.00 86.38 93 CYS A N 1
ATOM 701 C CA . CYS A 1 93 ? 4.759 1.462 -19.206 1.00 86.38 93 CYS A CA 1
ATOM 702 C C . CYS A 1 93 ? 4.156 0.216 -18.538 1.00 86.38 93 CYS A C 1
ATOM 704 O O . CYS A 1 93 ? 4.869 -0.528 -17.853 1.00 86.38 93 CYS A O 1
ATOM 706 N N . PRO A 1 94 ? 2.858 -0.058 -18.778 1.00 87.38 94 PRO A N 1
ATOM 707 C CA . PRO A 1 94 ? 2.172 -1.211 -18.196 1.00 87.38 94 PRO A CA 1
ATOM 708 C C . PRO A 1 94 ? 2.680 -2.558 -18.722 1.00 87.38 94 PRO A C 1
ATOM 710 O O . PRO A 1 94 ? 2.448 -3.582 -18.093 1.00 87.38 94 PRO A O 1
ATOM 713 N N . SER A 1 95 ? 3.373 -2.581 -19.863 1.00 88.12 95 SER A N 1
ATOM 714 C CA . SER A 1 95 ? 3.959 -3.793 -20.448 1.00 88.12 95 SER A CA 1
ATOM 715 C C . SER A 1 95 ? 5.306 -4.186 -19.830 1.00 88.12 95 SER A C 1
ATOM 717 O O . SER A 1 95 ? 5.811 -5.274 -20.099 1.00 88.12 95 SER A O 1
ATOM 719 N N . LEU A 1 96 ? 5.921 -3.327 -19.011 1.00 89.81 96 LEU A N 1
ATOM 720 C CA . LEU A 1 96 ? 7.234 -3.588 -18.425 1.00 89.81 96 LEU A CA 1
ATOM 721 C C . LEU A 1 96 ? 7.098 -4.363 -17.105 1.00 89.81 96 LEU A C 1
ATOM 723 O O . LEU A 1 96 ? 6.944 -3.764 -16.047 1.00 89.81 96 LEU A O 1
ATOM 727 N N . ALA A 1 97 ? 7.253 -5.690 -17.127 1.00 90.50 97 ALA A N 1
ATOM 728 C CA . ALA A 1 97 ? 7.121 -6.562 -15.943 1.00 90.50 97 ALA A CA 1
ATOM 729 C C . ALA A 1 97 ? 7.885 -6.055 -14.695 1.00 90.50 97 ALA A C 1
ATOM 731 O O . ALA A 1 97 ? 7.413 -6.121 -13.557 1.00 90.50 97 ALA A O 1
ATOM 732 N N . LYS A 1 98 ? 9.071 -5.471 -14.898 1.00 90.81 98 LYS A N 1
ATOM 733 C CA . LYS A 1 98 ? 9.920 -4.964 -13.813 1.00 90.81 98 LYS A CA 1
ATOM 734 C C . LYS A 1 98 ? 9.271 -3.849 -12.981 1.00 90.81 98 LYS A C 1
ATOM 736 O O . LYS A 1 98 ? 9.602 -3.742 -11.799 1.00 90.81 98 LYS A O 1
ATOM 741 N N . THR A 1 99 ? 8.402 -3.014 -13.555 1.00 91.50 99 THR A N 1
ATOM 742 C CA . THR A 1 99 ? 7.719 -1.944 -12.801 1.00 91.50 99 THR A CA 1
ATOM 743 C C . THR A 1 99 ? 6.698 -2.535 -11.840 1.00 91.50 99 THR A C 1
ATOM 745 O O . THR A 1 99 ? 6.730 -2.213 -10.652 1.00 91.50 99 THR A O 1
ATOM 748 N N . TRP A 1 100 ? 5.921 -3.509 -12.312 1.00 92.50 100 TRP A N 1
ATOM 749 C CA . TRP A 1 100 ? 4.968 -4.277 -11.515 1.00 92.50 100 TRP A CA 1
ATOM 750 C C . TRP A 1 100 ? 5.619 -5.022 -10.350 1.00 92.50 100 TRP A C 1
ATOM 752 O O . TRP A 1 100 ? 5.192 -4.860 -9.210 1.00 92.50 100 TRP A O 1
ATOM 762 N N . SER A 1 101 ? 6.712 -5.756 -10.590 1.00 92.62 101 SER A N 1
ATOM 763 C CA . SER A 1 101 ? 7.458 -6.455 -9.525 1.00 92.62 101 SER A CA 1
ATOM 764 C C . SER A 1 101 ? 7.944 -5.498 -8.426 1.00 92.62 101 SER A C 1
ATOM 766 O O . SER A 1 101 ? 7.872 -5.795 -7.228 1.00 92.62 101 SER A O 1
ATOM 768 N N . ARG A 1 102 ? 8.414 -4.304 -8.814 1.00 93.06 102 ARG A N 1
ATOM 769 C CA . ARG A 1 102 ? 8.906 -3.294 -7.867 1.00 93.06 102 ARG A CA 1
ATOM 770 C C . ARG A 1 102 ? 7.778 -2.650 -7.071 1.00 93.06 102 ARG A C 1
ATOM 772 O O . ARG A 1 102 ? 7.933 -2.519 -5.856 1.00 93.06 102 ARG A O 1
ATOM 779 N N . LEU A 1 103 ? 6.671 -2.301 -7.726 1.00 92.19 103 LEU A N 1
ATOM 780 C CA . LEU A 1 103 ? 5.479 -1.771 -7.069 1.00 92.19 103 LEU A CA 1
ATOM 781 C C . LEU A 1 103 ? 4.897 -2.796 -6.089 1.00 92.19 103 LEU A C 1
ATOM 783 O O . LEU A 1 103 ? 4.711 -2.471 -4.921 1.00 92.19 103 LEU A O 1
ATOM 787 N N . ALA A 1 104 ? 4.748 -4.055 -6.513 1.00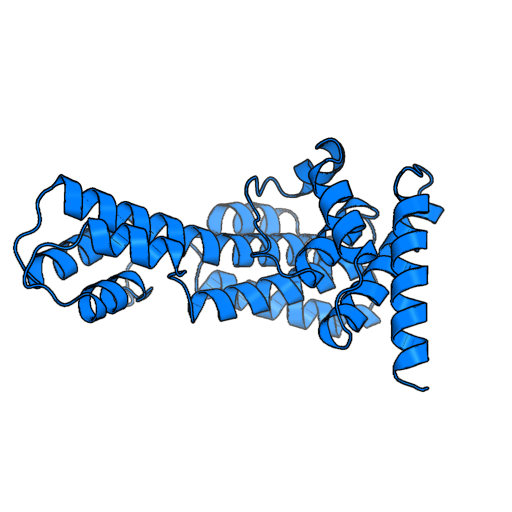 92.19 104 ALA A N 1
ATOM 788 C CA . ALA A 1 104 ? 4.268 -5.148 -5.669 1.00 92.19 104 ALA A CA 1
ATOM 789 C C . ALA A 1 104 ? 5.143 -5.344 -4.422 1.00 92.19 104 ALA A C 1
ATOM 791 O O . ALA A 1 104 ? 4.658 -5.476 -3.300 1.00 92.19 104 ALA A O 1
ATOM 792 N N . GLY A 1 105 ? 6.467 -5.323 -4.596 1.00 93.12 105 GLY A N 1
ATOM 793 C CA . GLY A 1 105 ? 7.411 -5.443 -3.490 1.00 93.12 105 GLY A CA 1
ATOM 794 C C . GLY A 1 105 ? 7.403 -4.253 -2.529 1.00 93.12 105 GLY A C 1
ATOM 795 O O . GLY A 1 105 ? 7.653 -4.432 -1.335 1.00 93.12 105 GLY A O 1
ATOM 796 N N . TRP A 1 106 ? 7.156 -3.039 -3.020 1.00 92.44 106 TRP A N 1
ATOM 797 C CA . TRP A 1 106 ? 6.980 -1.858 -2.174 1.00 92.44 106 TRP A CA 1
ATOM 798 C C . TRP A 1 106 ? 5.648 -1.928 -1.417 1.00 92.44 106 TRP A C 1
ATOM 800 O O . TRP A 1 106 ? 5.679 -1.874 -0.189 1.00 92.44 106 TRP A O 1
ATOM 810 N N . ALA A 1 107 ? 4.539 -2.193 -2.111 1.00 90.75 107 ALA A N 1
ATOM 811 C CA . ALA A 1 107 ? 3.201 -2.275 -1.532 1.00 90.75 107 ALA A CA 1
ATOM 812 C C . ALA A 1 107 ? 3.108 -3.377 -0.466 1.00 90.75 107 ALA A C 1
ATOM 814 O O . ALA A 1 107 ? 2.640 -3.129 0.635 1.00 90.75 107 ALA A O 1
ATOM 815 N N . TYR A 1 108 ? 3.686 -4.558 -0.715 1.00 91.06 108 TYR A N 1
ATOM 816 C CA . TYR A 1 108 ? 3.747 -5.638 0.276 1.00 91.06 108 TYR A CA 1
ATOM 817 C C . TYR A 1 108 ? 4.476 -5.235 1.569 1.00 91.06 108 TYR A C 1
ATOM 819 O O . TYR A 1 108 ? 4.081 -5.616 2.669 1.00 91.06 108 TYR A O 1
ATOM 827 N N . ARG A 1 109 ? 5.585 -4.487 1.453 1.00 90.19 109 ARG A N 1
ATOM 828 C CA . ARG A 1 109 ? 6.348 -4.024 2.625 1.00 90.19 109 ARG A CA 1
ATOM 829 C C . ARG A 1 109 ? 5.586 -2.949 3.389 1.00 90.19 109 ARG A C 1
ATOM 831 O O . ARG A 1 109 ? 5.612 -2.978 4.615 1.00 90.19 109 ARG A O 1
ATOM 838 N N . TRP A 1 110 ? 4.930 -2.047 2.665 1.00 86.25 110 TRP A N 1
ATOM 839 C CA . TRP A 1 110 ? 4.098 -1.006 3.250 1.00 86.25 110 TRP A CA 1
ATOM 840 C C . TRP A 1 110 ? 2.849 -1.565 3.916 1.00 86.25 110 TRP A C 1
ATOM 842 O O . TRP A 1 110 ? 2.587 -1.168 5.036 1.00 86.25 110 TRP A O 1
ATOM 852 N N . GLY A 1 111 ? 2.186 -2.573 3.345 1.00 85.56 111 GLY A N 1
ATOM 853 C CA . GLY A 1 111 ? 1.086 -3.274 4.013 1.00 85.56 111 GLY A CA 1
ATOM 854 C C . GLY A 1 111 ? 1.504 -3.856 5.365 1.00 85.56 111 GLY A C 1
ATOM 855 O O . GLY A 1 111 ? 0.817 -3.652 6.360 1.00 85.56 111 GLY A O 1
ATOM 856 N N . ARG A 1 112 ? 2.693 -4.477 5.456 1.00 84.50 112 ARG A N 1
ATOM 857 C CA . ARG A 1 112 ? 3.219 -4.956 6.751 1.00 84.50 112 ARG A CA 1
ATOM 858 C C . ARG A 1 112 ? 3.497 -3.819 7.730 1.00 84.50 112 ARG A C 1
ATOM 860 O O . ARG A 1 112 ? 3.113 -3.917 8.883 1.00 84.50 112 ARG A O 1
ATOM 867 N N . LYS A 1 113 ? 4.124 -2.739 7.261 1.00 83.62 113 LYS A N 1
ATOM 868 C CA . LYS A 1 113 ? 4.407 -1.556 8.086 1.00 83.62 113 LYS A CA 1
ATOM 869 C C . LYS A 1 113 ? 3.120 -0.863 8.561 1.00 83.62 113 LYS A C 1
ATOM 871 O O . LYS A 1 113 ? 3.063 -0.406 9.693 1.00 83.62 113 LYS A O 1
ATOM 876 N N . ALA A 1 114 ? 2.099 -0.802 7.710 1.00 80.56 114 ALA A N 1
ATOM 877 C CA . ALA A 1 114 ? 0.783 -0.266 8.032 1.00 80.56 114 ALA A CA 1
ATOM 878 C C . ALA A 1 114 ? 0.048 -1.163 9.036 1.00 80.56 114 ALA A C 1
ATOM 880 O O . ALA A 1 114 ? -0.642 -0.650 9.903 1.00 80.56 114 ALA A O 1
ATOM 881 N N . THR A 1 115 ? 0.280 -2.482 9.007 1.00 78.94 115 THR A N 1
ATOM 882 C CA . THR A 1 115 ? -0.223 -3.403 10.046 1.00 78.94 115 THR A CA 1
ATOM 883 C C . THR A 1 115 ? 0.394 -3.099 11.422 1.00 78.94 115 THR A C 1
ATOM 885 O O . THR A 1 115 ? -0.277 -3.228 12.436 1.00 78.94 115 THR A O 1
ATOM 888 N N . ASP A 1 116 ? 1.647 -2.633 11.482 1.00 76.94 116 ASP A N 1
ATOM 889 C CA . ASP A 1 116 ? 2.285 -2.236 12.750 1.00 76.94 116 ASP A CA 1
ATOM 890 C C . ASP A 1 116 ? 1.769 -0.873 13.274 1.00 76.94 116 ASP A C 1
ATOM 892 O O . ASP A 1 116 ? 1.886 -0.555 14.461 1.00 76.94 116 ASP A O 1
ATOM 896 N N . HIS A 1 117 ? 1.209 -0.042 12.388 1.00 78.50 117 HIS A N 1
ATOM 897 C CA . HIS A 1 117 ? 0.779 1.332 12.662 1.00 78.50 117 HIS A CA 1
ATOM 898 C C . HIS A 1 117 ? -0.588 1.641 12.036 1.00 78.50 117 HIS A C 1
ATOM 900 O O . HIS A 1 117 ? -0.745 2.647 11.346 1.00 78.50 117 HIS A O 1
ATOM 906 N N . VAL A 1 118 ? -1.580 0.783 12.295 1.00 82.44 118 VAL A N 1
ATOM 907 C CA . VAL A 1 118 ? -2.906 0.866 11.654 1.00 82.44 118 VAL A CA 1
ATOM 908 C C . VAL A 1 118 ? -3.593 2.211 11.920 1.00 82.44 118 VAL A C 1
ATOM 910 O O . VAL A 1 118 ? -4.183 2.807 11.020 1.00 82.44 118 VAL A O 1
ATOM 913 N N . LEU A 1 119 ? -3.479 2.720 13.150 1.00 84.12 119 LEU A N 1
ATOM 914 C CA . LEU A 1 119 ? -4.072 3.993 13.565 1.00 84.12 119 LEU A CA 1
ATOM 915 C C . LEU A 1 119 ? -3.087 5.153 13.366 1.00 84.12 119 LEU A C 1
ATOM 917 O O . LEU A 1 119 ? -2.102 5.278 14.106 1.00 84.12 119 LEU A O 1
ATOM 921 N N . ILE A 1 120 ? -3.386 6.045 12.417 1.00 85.25 120 ILE A N 1
ATOM 922 C CA . ILE A 1 120 ? -2.615 7.284 12.207 1.00 85.25 120 ILE A CA 1
ATOM 923 C C . ILE A 1 120 ? -3.014 8.371 13.214 1.00 85.25 120 ILE A C 1
ATOM 925 O O . ILE A 1 120 ? -4.018 8.258 13.912 1.00 85.25 120 ILE A O 1
ATOM 929 N N . ALA A 1 121 ? -2.237 9.456 13.289 1.00 85.50 121 ALA A N 1
ATOM 930 C CA . ALA A 1 121 ? -2.504 10.559 14.218 1.00 85.50 121 ALA A CA 1
ATOM 931 C C . ALA A 1 121 ? -3.915 11.156 14.051 1.00 85.50 121 ALA A C 1
ATOM 933 O O . ALA A 1 121 ? -4.593 11.389 15.046 1.00 85.50 121 ALA A O 1
ATOM 934 N N . ALA A 1 122 ? -4.374 11.318 12.807 1.00 85.25 122 ALA A N 1
ATOM 935 C CA . ALA A 1 122 ? -5.726 11.794 12.516 1.00 85.25 122 ALA A CA 1
ATOM 936 C C . ALA A 1 122 ? -6.813 10.807 12.978 1.00 85.25 122 ALA A C 1
ATOM 938 O O . ALA A 1 122 ? -7.862 11.231 13.456 1.00 85.25 122 ALA A O 1
ATOM 939 N N . ASP A 1 123 ? -6.556 9.495 12.883 1.00 88.44 123 ASP A N 1
ATOM 940 C CA . ASP A 1 123 ? -7.492 8.482 13.380 1.00 88.44 123 ASP A CA 1
ATOM 941 C C . ASP A 1 123 ? -7.596 8.568 14.904 1.00 88.44 123 ASP A C 1
ATOM 943 O O . ASP A 1 123 ? -8.693 8.519 15.447 1.00 88.44 123 ASP A O 1
ATOM 947 N N . LYS A 1 124 ? -6.464 8.753 15.594 1.00 88.50 124 LYS A N 1
ATOM 948 C CA . LYS A 1 124 ? -6.421 8.896 17.055 1.00 88.50 124 LYS A CA 1
ATOM 949 C C . LYS A 1 124 ? -7.171 10.132 17.538 1.00 88.50 124 LYS A C 1
ATOM 951 O O . LYS A 1 124 ? -7.937 10.016 18.482 1.00 88.50 124 LYS A O 1
ATOM 956 N N . GLU A 1 125 ? -7.018 11.266 16.859 1.00 89.31 125 GLU A N 1
ATOM 957 C CA . GLU A 1 125 ? -7.760 12.492 17.175 1.00 89.31 125 GLU A CA 1
ATOM 958 C C . GLU A 1 125 ? -9.277 12.305 17.001 1.00 89.31 125 GLU A C 1
ATOM 960 O O . GLU A 1 125 ? -10.060 12.697 17.865 1.00 89.31 125 GLU A O 1
ATOM 965 N N . ALA A 1 126 ? -9.701 11.642 15.919 1.00 89.50 126 ALA A N 1
ATOM 966 C CA . ALA A 1 126 ? -11.109 11.325 15.691 1.00 89.50 126 ALA A CA 1
ATOM 967 C C . ALA A 1 126 ? -11.660 10.321 16.720 1.00 89.50 126 ALA A C 1
ATOM 969 O O . ALA A 1 126 ? -12.793 10.463 17.174 1.00 89.50 126 ALA A O 1
ATOM 970 N N . ILE A 1 127 ? -10.860 9.325 17.110 1.00 91.00 127 ILE A N 1
ATOM 971 C CA . ILE A 1 127 ? -11.207 8.353 18.152 1.00 91.00 127 ILE A CA 1
ATOM 972 C C . ILE A 1 127 ? -11.322 9.044 19.515 1.00 91.00 127 ILE A C 1
ATOM 974 O O . ILE A 1 127 ? -12.281 8.789 20.235 1.00 91.00 127 ILE A O 1
ATOM 978 N N . ASP A 1 128 ? -10.403 9.948 19.858 1.00 90.50 128 ASP A N 1
ATOM 979 C CA . ASP A 1 128 ? -10.412 10.677 21.132 1.00 90.50 128 ASP A CA 1
ATOM 980 C C . ASP A 1 128 ? -11.691 11.497 21.318 1.00 90.50 128 ASP A C 1
ATOM 982 O O . ASP A 1 128 ? -12.223 11.564 22.423 1.00 90.50 128 ASP A O 1
ATOM 986 N N . ALA A 1 129 ? -12.234 12.056 20.233 1.00 90.00 129 ALA A N 1
ATOM 987 C CA . ALA A 1 129 ? -13.513 12.764 20.255 1.00 90.00 129 ALA A CA 1
ATOM 988 C C . ALA A 1 129 ? -14.724 11.846 20.534 1.00 90.00 129 ALA A C 1
ATOM 990 O O . ALA A 1 129 ? -15.783 12.332 20.931 1.00 90.00 129 ALA A O 1
ATOM 991 N N . LEU A 1 130 ? -14.586 10.533 20.324 1.00 88.88 130 LEU A N 1
ATOM 992 C CA . LEU A 1 130 ? -15.648 9.538 20.504 1.00 88.88 130 LEU A CA 1
ATOM 993 C C . LEU A 1 130 ? -15.580 8.821 21.861 1.00 88.88 130 LEU A C 1
ATOM 995 O O . LEU A 1 130 ? -16.555 8.172 22.246 1.00 88.88 130 LEU A O 1
ATOM 999 N N . ILE A 1 131 ? -14.466 8.922 22.592 1.00 88.50 131 ILE A N 1
ATOM 1000 C CA . ILE A 1 131 ? -14.265 8.206 23.857 1.00 88.50 131 ILE A CA 1
ATOM 1001 C C . ILE A 1 131 ? -15.001 8.920 25.011 1.00 88.50 131 ILE A C 1
ATOM 1003 O O . ILE A 1 131 ? -14.793 10.112 25.225 1.00 88.50 131 ILE A O 1
ATOM 1007 N N . PRO A 1 132 ? -15.848 8.210 25.785 1.00 85.69 132 PRO A N 1
ATOM 1008 C CA . PRO A 1 132 ? -16.458 8.746 27.002 1.00 85.69 132 PRO A CA 1
ATOM 1009 C C . PRO A 1 132 ? -15.444 9.060 28.113 1.00 85.69 132 PRO A C 1
ATOM 1011 O O . PRO A 1 132 ? -14.448 8.351 28.287 1.00 85.69 132 PRO A O 1
ATOM 1014 N N . ASP A 1 133 ? -15.765 10.052 28.948 1.00 81.69 133 ASP A N 1
ATOM 1015 C CA . ASP A 1 133 ? -14.975 10.397 30.133 1.00 81.69 133 ASP A CA 1
ATOM 1016 C C . ASP A 1 133 ? -14.817 9.189 31.077 1.00 81.69 133 ASP A C 1
ATOM 1018 O O . ASP A 1 133 ? -15.794 8.592 31.532 1.00 81.69 133 ASP A O 1
ATOM 1022 N N . GLY A 1 134 ? -13.569 8.844 31.407 1.00 78.06 134 GLY A N 1
ATOM 1023 C CA . GLY A 1 134 ? -13.234 7.774 32.356 1.00 78.06 134 GLY A CA 1
ATOM 1024 C C . GLY A 1 134 ? -12.742 6.465 31.731 1.00 78.06 134 GLY A C 1
ATOM 1025 O O . GLY A 1 134 ? -12.289 5.591 32.470 1.00 78.06 134 GLY A O 1
ATOM 1026 N N . ILE A 1 135 ? -12.759 6.334 30.402 1.00 84.31 135 ILE A N 1
ATOM 1027 C CA . ILE A 1 135 ? -12.158 5.199 29.685 1.00 84.31 135 ILE A CA 1
ATOM 1028 C C . ILE A 1 135 ? -10.745 5.576 29.221 1.00 84.31 135 ILE A C 1
ATOM 1030 O O . ILE A 1 135 ? -10.484 6.706 28.822 1.00 84.31 135 ILE A O 1
ATOM 1034 N N . SER A 1 136 ? -9.800 4.635 29.291 1.00 86.94 136 SER A N 1
ATOM 1035 C CA . SER A 1 136 ? -8.432 4.877 28.825 1.00 86.94 136 SER A CA 1
ATOM 1036 C C . SER A 1 136 ? -8.347 4.831 27.297 1.00 86.94 136 SER A C 1
ATOM 1038 O O . SER A 1 136 ? -8.641 3.804 26.685 1.00 86.94 136 SER A O 1
ATOM 1040 N N . ASN A 1 137 ? -7.842 5.897 26.672 1.00 87.94 137 ASN A N 1
ATOM 1041 C CA . ASN A 1 137 ? -7.650 5.928 25.216 1.00 87.94 137 ASN A CA 1
ATOM 1042 C C . ASN A 1 137 ? -6.701 4.823 24.737 1.00 87.94 137 ASN A C 1
ATOM 1044 O O . ASN A 1 137 ? -6.923 4.225 23.690 1.00 87.94 137 ASN A O 1
ATOM 1048 N N . ASN A 1 138 ? -5.700 4.463 25.545 1.00 87.50 138 ASN A N 1
ATOM 1049 C CA . ASN A 1 138 ? -4.739 3.420 25.190 1.00 87.50 138 ASN A CA 1
ATOM 1050 C C . ASN A 1 138 ? -5.387 2.036 25.043 1.00 87.50 138 ASN A C 1
ATOM 1052 O O . ASN A 1 138 ? -4.981 1.279 24.165 1.00 87.50 138 ASN A O 1
ATOM 1056 N N . THR A 1 139 ? -6.388 1.706 25.867 1.00 87.06 139 THR A N 1
ATOM 1057 C CA . THR A 1 139 ? -7.097 0.420 25.760 1.00 87.06 139 THR A CA 1
ATOM 1058 C C . THR A 1 139 ? -8.027 0.387 24.553 1.00 87.06 139 THR A C 1
ATOM 1060 O O . THR A 1 139 ? -8.153 -0.643 23.896 1.00 87.06 139 THR A O 1
ATOM 1063 N N . VAL A 1 140 ? -8.638 1.527 24.216 1.00 88.31 140 VAL A N 1
ATOM 1064 C CA . VAL A 1 140 ? -9.449 1.658 22.998 1.00 88.31 140 VAL A CA 1
ATOM 1065 C C . VAL A 1 140 ? -8.558 1.521 21.764 1.00 88.31 140 VAL A C 1
ATOM 1067 O O . VAL A 1 140 ? -8.871 0.742 20.873 1.00 88.31 140 VAL A O 1
ATOM 1070 N N . TYR A 1 141 ? -7.393 2.176 21.741 1.00 89.75 141 TYR A N 1
ATOM 1071 C CA . TYR A 1 141 ? -6.434 2.017 20.648 1.00 89.75 141 TYR A CA 1
ATOM 1072 C C . TYR A 1 141 ? -5.940 0.582 20.494 1.00 89.75 141 TYR A C 1
ATOM 1074 O O . TYR A 1 141 ? -5.779 0.145 19.364 1.00 89.75 141 TYR A O 1
ATOM 1082 N N . SER A 1 142 ? -5.693 -0.154 21.586 1.00 87.50 142 SER A N 1
ATOM 1083 C CA . SER A 1 142 ? -5.265 -1.553 21.467 1.00 87.50 142 SER A CA 1
ATOM 1084 C C . SER A 1 142 ? -6.350 -2.433 20.856 1.00 87.50 142 SER A C 1
ATOM 1086 O O . SER A 1 142 ? -6.029 -3.245 20.002 1.00 87.50 142 SER A O 1
ATOM 1088 N N . ILE A 1 143 ? -7.620 -2.230 21.228 1.00 87.69 143 ILE A N 1
ATOM 1089 C CA . ILE A 1 143 ? -8.751 -2.965 20.639 1.00 87.69 143 ILE A CA 1
ATOM 1090 C C . ILE A 1 143 ? -8.884 -2.632 19.151 1.00 87.69 143 ILE A C 1
ATOM 1092 O O . ILE A 1 143 ? -8.986 -3.524 18.322 1.00 87.69 143 ILE A O 1
ATOM 1096 N N . LEU A 1 144 ? -8.836 -1.344 18.804 1.00 86.12 144 LEU A N 1
ATOM 1097 C CA . LEU A 1 144 ? -8.999 -0.887 17.423 1.00 86.12 144 LEU A CA 1
ATOM 1098 C C . LEU A 1 144 ? -7.755 -1.100 16.554 1.00 86.12 144 LEU A C 1
ATOM 1100 O O . LEU A 1 144 ? -7.834 -0.859 15.357 1.00 86.12 144 LEU A O 1
ATOM 1104 N N . ALA A 1 145 ? -6.606 -1.460 17.123 1.00 84.31 145 ALA A N 1
ATOM 1105 C CA . ALA A 1 145 ? -5.404 -1.808 16.369 1.00 84.31 145 ALA A CA 1
ATOM 1106 C C . ALA A 1 145 ? -5.257 -3.322 16.191 1.00 84.31 145 ALA A C 1
ATOM 1108 O O . ALA A 1 145 ? -4.549 -3.751 15.278 1.00 84.31 145 ALA A O 1
ATOM 1109 N N . ASP A 1 146 ? -5.893 -4.122 17.052 1.00 78.69 146 ASP A N 1
ATOM 1110 C CA . ASP A 1 146 ? -5.829 -5.569 16.938 1.00 78.69 146 ASP A CA 1
ATOM 1111 C C . ASP A 1 146 ? -6.672 -6.035 15.750 1.00 78.69 146 ASP A C 1
ATOM 1113 O O . ASP A 1 146 ? -7.848 -5.707 15.593 1.00 78.69 146 ASP A O 1
ATOM 1117 N N . THR A 1 147 ? -6.010 -6.775 14.874 1.00 61.47 147 THR A N 1
ATOM 1118 C CA . THR A 1 147 ? -6.548 -7.274 13.605 1.00 61.47 147 THR A CA 1
ATOM 1119 C C . THR A 1 147 ? -7.021 -8.719 13.740 1.00 61.47 147 THR A C 1
ATOM 1121 O O . THR A 1 147 ? -7.472 -9.309 12.763 1.00 61.47 147 THR A O 1
ATOM 1124 N N . THR A 1 148 ? -6.842 -9.320 14.918 1.00 54.97 148 THR A N 1
ATOM 1125 C CA . THR A 1 148 ? -6.928 -10.766 15.097 1.00 54.97 148 THR A CA 1
ATOM 1126 C C . THR A 1 148 ? -8.203 -11.123 15.857 1.00 54.97 148 THR A C 1
ATOM 1128 O O . THR A 1 148 ? -8.236 -10.991 17.084 1.00 54.97 148 THR A O 1
ATOM 1131 N N . PRO A 1 149 ? -9.259 -11.616 15.187 1.00 47.03 149 PRO A N 1
ATOM 1132 C CA . PRO A 1 149 ? -10.195 -12.474 15.886 1.00 47.03 149 PRO A CA 1
ATOM 1133 C C . PRO A 1 149 ? -9.422 -13.684 16.431 1.00 47.03 149 PRO A C 1
ATOM 1135 O O . PRO A 1 149 ? -8.511 -14.180 15.761 1.00 47.03 149 PRO A O 1
ATOM 1138 N N . PRO A 1 150 ? -9.706 -14.148 17.660 1.00 38.66 150 PRO A N 1
ATOM 1139 C CA . PRO A 1 150 ? -9.176 -15.416 18.127 1.00 38.66 150 PRO A CA 1
ATOM 1140 C C . PRO A 1 150 ? -9.691 -16.489 17.168 1.00 38.66 150 PRO A C 1
ATOM 1142 O O . PRO A 1 150 ? -10.885 -16.764 17.121 1.00 38.66 150 PRO A O 1
ATOM 1145 N N . ILE A 1 151 ? -8.781 -17.016 16.353 1.00 43.53 151 ILE A N 1
ATOM 1146 C CA . ILE A 1 151 ? -9.055 -18.067 15.381 1.00 43.53 151 ILE A CA 1
ATOM 1147 C C . ILE A 1 151 ? -9.508 -19.294 16.177 1.00 43.53 151 ILE A C 1
ATOM 1149 O O . ILE A 1 151 ? -8.706 -19.882 16.905 1.00 43.53 151 ILE A O 1
ATOM 1153 N N . ASP A 1 152 ? -10.788 -19.642 16.067 1.00 36.78 152 ASP A N 1
ATOM 1154 C CA . ASP A 1 152 ? -11.231 -21.024 16.222 1.00 36.78 152 ASP A CA 1
ATOM 1155 C C . ASP A 1 152 ? -11.166 -21.619 14.808 1.00 36.78 152 ASP A C 1
ATOM 1157 O O . ASP A 1 152 ? -11.735 -21.060 13.870 1.00 36.78 152 ASP A O 1
ATOM 1161 N N . ASP A 1 153 ? -10.383 -22.683 14.640 1.00 43.62 153 ASP A N 1
ATOM 1162 C CA . ASP A 1 153 ? -9.869 -23.216 13.365 1.00 43.62 153 ASP A CA 1
ATOM 1163 C C . ASP A 1 153 ? -10.940 -23.760 12.374 1.00 43.62 153 ASP A C 1
ATOM 1165 O O . ASP A 1 153 ? -10.588 -24.495 11.449 1.00 43.62 153 ASP A O 1
ATOM 1169 N N . GLU A 1 154 ? -12.235 -23.446 12.524 1.00 40.00 154 GLU A N 1
ATOM 1170 C CA . GLU A 1 154 ? -13.314 -24.178 11.834 1.00 40.00 154 GLU A CA 1
ATOM 1171 C C . GLU A 1 154 ? -14.213 -23.410 10.842 1.00 40.00 154 GLU A C 1
ATOM 1173 O O . GLU A 1 154 ? -14.821 -24.090 10.023 1.00 40.00 154 GLU A O 1
ATOM 1178 N N . ASP A 1 155 ? -14.263 -22.069 10.773 1.00 42.53 155 ASP A N 1
ATOM 1179 C CA . ASP A 1 155 ? -15.202 -21.391 9.843 1.00 42.53 155 ASP A CA 1
ATOM 1180 C C . ASP A 1 155 ? -14.609 -20.182 9.087 1.00 42.53 155 ASP A C 1
ATOM 1182 O O . ASP A 1 155 ? -14.546 -19.062 9.586 1.00 42.53 155 ASP A O 1
ATOM 1186 N N . ILE A 1 156 ? -14.235 -20.403 7.820 1.00 45.84 156 ILE A N 1
ATOM 1187 C CA . ILE A 1 156 ? -13.591 -19.421 6.917 1.00 45.84 156 ILE A CA 1
ATOM 1188 C C . ILE A 1 156 ? -14.600 -18.441 6.266 1.00 45.84 156 ILE A C 1
ATOM 1190 O O . ILE A 1 156 ? -14.210 -17.486 5.597 1.00 45.84 156 ILE A O 1
ATOM 1194 N N . GLU A 1 157 ? -15.912 -18.625 6.442 1.00 44.81 157 GLU A N 1
ATOM 1195 C CA . GLU A 1 157 ? -16.919 -17.906 5.635 1.00 44.81 157 GLU A CA 1
ATOM 1196 C C . GLU A 1 157 ? -17.607 -16.710 6.335 1.00 44.81 157 GLU A C 1
ATOM 1198 O O . GLU A 1 157 ? -18.333 -15.964 5.676 1.00 44.81 157 GLU A O 1
ATOM 1203 N N . ALA A 1 158 ? -17.366 -16.450 7.631 1.00 44.91 158 ALA A N 1
ATOM 1204 C CA . ALA A 1 158 ? -18.202 -15.533 8.432 1.00 44.91 158 ALA A CA 1
ATOM 1205 C C . ALA A 1 158 ? -17.490 -14.321 9.084 1.00 44.91 158 ALA A C 1
ATOM 1207 O O . ALA A 1 158 ? -18.096 -13.629 9.905 1.00 44.91 158 ALA A O 1
ATOM 1208 N N . GLU A 1 159 ? -16.228 -14.015 8.771 1.00 52.72 159 GLU A N 1
ATOM 1209 C CA . GLU A 1 159 ? -15.437 -13.146 9.663 1.00 52.72 159 GLU A CA 1
ATOM 1210 C C . GLU A 1 159 ? -15.786 -11.650 9.618 1.00 52.72 159 GLU A C 1
ATOM 1212 O O . GLU A 1 159 ? -15.681 -10.987 10.645 1.00 52.72 159 GLU A O 1
ATOM 1217 N N . ASN A 1 160 ? -16.256 -11.082 8.501 1.00 51.31 160 ASN A N 1
ATOM 1218 C CA . ASN A 1 160 ? -16.391 -9.616 8.424 1.00 51.31 160 ASN A CA 1
ATOM 1219 C C . ASN A 1 160 ? -17.567 -9.044 9.251 1.00 51.31 160 ASN A C 1
ATOM 1221 O O . ASN A 1 160 ? -17.474 -7.931 9.766 1.00 51.31 160 ASN A O 1
ATOM 1225 N N . THR A 1 161 ? -18.662 -9.799 9.409 1.00 51.88 161 THR A N 1
ATOM 1226 C CA . THR A 1 161 ? -19.765 -9.442 10.328 1.00 51.88 161 THR A CA 1
ATOM 1227 C C . THR A 1 161 ? -19.386 -9.767 11.774 1.00 51.88 161 THR A C 1
ATOM 1229 O O . THR A 1 161 ? -19.631 -8.970 12.675 1.00 51.88 161 THR A O 1
ATOM 1232 N N . ASN A 1 162 ? -18.681 -10.880 11.992 1.00 66.94 162 ASN A N 1
ATOM 1233 C CA . ASN A 1 162 ? -18.252 -11.291 13.325 1.00 66.94 162 ASN A CA 1
ATOM 1234 C C . ASN A 1 162 ? -17.176 -10.362 13.916 1.00 66.94 162 ASN A C 1
ATOM 1236 O O . ASN A 1 162 ? -17.180 -10.120 15.120 1.00 66.94 162 ASN A O 1
ATOM 1240 N N . ALA A 1 163 ? -16.275 -9.810 13.099 1.00 76.25 163 ALA A N 1
ATOM 1241 C CA . ALA A 1 163 ? -15.191 -8.945 13.559 1.00 76.25 163 ALA A CA 1
ATOM 1242 C C . ALA A 1 163 ? -15.705 -7.594 14.074 1.00 76.25 163 ALA A C 1
ATOM 1244 O O . ALA A 1 163 ? -15.294 -7.160 15.152 1.00 76.25 163 ALA A O 1
ATOM 1245 N N . SER A 1 164 ? -16.643 -6.949 13.363 1.00 80.69 164 SER A N 1
ATOM 1246 C CA . SER A 1 164 ? -17.264 -5.711 13.855 1.00 80.69 164 SER A CA 1
ATOM 1247 C C . SER A 1 164 ? -18.043 -5.945 15.144 1.00 80.69 164 SER A C 1
ATOM 1249 O O . SER A 1 164 ? -17.922 -5.152 16.077 1.00 80.69 164 SER A O 1
ATOM 1251 N N . ASP A 1 165 ? -18.773 -7.057 15.224 1.00 83.25 165 ASP A N 1
ATOM 1252 C CA . ASP A 1 165 ? -19.577 -7.402 16.395 1.00 83.25 165 ASP A CA 1
ATOM 1253 C C . ASP A 1 165 ? -18.685 -7.727 17.603 1.00 83.25 165 ASP A C 1
ATOM 1255 O O . ASP A 1 165 ? -18.956 -7.300 18.728 1.00 83.25 165 ASP A O 1
ATOM 1259 N N . MET A 1 166 ? -17.572 -8.428 17.376 1.00 83.62 166 MET A N 1
ATOM 1260 C CA . MET A 1 166 ? -16.572 -8.741 18.395 1.00 83.62 166 MET A CA 1
ATOM 1261 C C . MET A 1 166 ? -15.898 -7.476 18.930 1.00 83.62 166 MET A C 1
ATOM 1263 O O . MET A 1 166 ? -15.759 -7.330 20.146 1.00 83.62 166 MET A O 1
ATOM 1267 N N . ILE A 1 167 ? -15.524 -6.541 18.054 1.00 86.25 167 ILE A N 1
ATOM 1268 C CA . ILE A 1 167 ? -14.946 -5.255 18.460 1.00 86.25 167 ILE A CA 1
ATOM 1269 C C . ILE A 1 167 ? -15.966 -4.443 19.245 1.00 86.25 167 ILE A C 1
ATOM 1271 O O . ILE A 1 167 ? -15.644 -3.915 20.308 1.00 86.25 167 ILE A O 1
ATOM 1275 N N . GLU A 1 168 ? -17.216 -4.389 18.786 1.00 88.12 168 GLU A N 1
ATOM 1276 C CA . GLU A 1 168 ? -18.284 -3.716 19.517 1.00 88.12 168 GLU A CA 1
ATOM 1277 C C . GLU A 1 168 ? -18.482 -4.334 20.914 1.00 88.12 168 GLU A C 1
ATOM 1279 O O . GLU A 1 168 ? -18.636 -3.608 21.899 1.00 88.12 168 GLU A O 1
ATOM 1284 N N . CYS A 1 169 ? -18.408 -5.663 21.038 1.00 86.81 169 CYS A N 1
ATOM 1285 C CA . CYS A 1 169 ? -18.454 -6.361 22.326 1.00 86.81 169 CYS A CA 1
ATOM 1286 C C . CYS A 1 169 ? -17.263 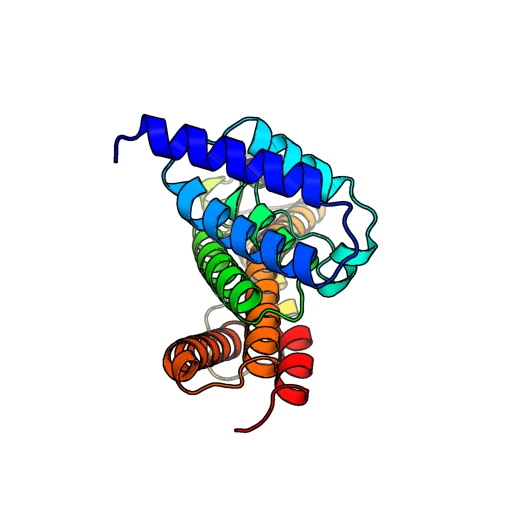-6.012 23.230 1.00 86.81 169 CYS A C 1
ATOM 1288 O O . CYS A 1 169 ? -17.456 -5.742 24.417 1.00 86.81 169 CYS A O 1
ATOM 1290 N N . GLN A 1 170 ? -16.043 -5.982 22.688 1.00 87.62 170 GLN A N 1
ATOM 1291 C CA . GLN A 1 170 ? -14.840 -5.607 23.437 1.00 87.62 170 GLN A CA 1
ATOM 1292 C C . GLN A 1 170 ? -14.896 -4.149 23.909 1.00 87.62 170 GLN A C 1
ATOM 1294 O O . GLN A 1 170 ? -14.542 -3.862 25.052 1.00 87.62 170 GLN A O 1
ATOM 1299 N N . LEU A 1 171 ? -15.403 -3.237 23.075 1.00 88.38 171 LEU A N 1
ATOM 1300 C CA . LEU A 1 171 ? -15.625 -1.842 23.453 1.00 88.38 171 LEU A CA 1
ATOM 1301 C C . LEU A 1 171 ? -16.667 -1.743 24.573 1.00 88.38 171 LEU A C 1
ATOM 1303 O O . LEU A 1 171 ? -16.395 -1.133 25.603 1.00 88.38 171 LEU A O 1
ATOM 1307 N N . LYS A 1 172 ? -17.816 -2.418 24.450 1.00 88.31 172 LYS A N 1
ATOM 1308 C CA . LYS A 1 172 ? -18.843 -2.466 25.512 1.00 88.31 172 LYS A CA 1
ATOM 1309 C C . LYS A 1 172 ? -18.318 -3.033 26.836 1.00 88.31 172 LYS A C 1
ATOM 1311 O O . LYS A 1 172 ? -18.806 -2.645 27.894 1.00 88.31 172 LYS A O 1
ATOM 1316 N N . ALA A 1 173 ? -17.324 -3.921 26.804 1.00 87.25 173 ALA A N 1
ATOM 1317 C CA . ALA A 1 173 ? -16.699 -4.450 28.015 1.00 87.25 173 ALA A CA 1
ATOM 1318 C C . ALA A 1 173 ? -15.861 -3.402 28.775 1.00 87.25 173 ALA A C 1
ATOM 1320 O O . ALA A 1 173 ? -15.661 -3.548 29.981 1.00 87.25 173 ALA A O 1
ATOM 1321 N N . LEU A 1 174 ? -15.397 -2.338 28.105 1.00 85.75 174 LEU A N 1
ATOM 1322 C CA . LEU A 1 174 ? -14.646 -1.249 28.740 1.00 85.75 174 LEU A CA 1
ATOM 1323 C C . LEU A 1 174 ? -15.541 -0.240 29.471 1.00 85.75 174 LEU A C 1
ATOM 1325 O O . LEU A 1 174 ? -15.070 0.433 30.388 1.00 85.75 174 LEU A O 1
ATOM 1329 N N . GLY A 1 175 ? -16.809 -0.105 29.076 1.00 83.88 175 GLY A N 1
ATOM 1330 C CA . GLY A 1 175 ? -17.707 0.869 29.682 1.00 83.88 175 GLY A CA 1
ATOM 1331 C C . GLY A 1 175 ? -19.006 1.094 28.917 1.00 83.88 175 GLY A C 1
ATOM 1332 O O . GLY A 1 175 ? -19.381 0.345 28.017 1.00 83.88 175 GLY A O 1
ATOM 1333 N N . THR A 1 176 ? -19.716 2.154 29.300 1.00 86.19 176 THR A N 1
ATOM 1334 C CA . THR A 1 176 ? -20.975 2.541 28.655 1.00 86.19 176 THR A CA 1
ATOM 1335 C C . THR A 1 176 ? -20.696 3.517 27.522 1.00 86.19 176 THR A C 1
ATOM 1337 O O . THR A 1 176 ? -20.341 4.670 27.742 1.00 86.19 176 THR A O 1
ATOM 1340 N N . PHE A 1 177 ? -20.859 3.035 26.296 1.00 88.81 177 PHE A N 1
ATOM 1341 C CA . PHE A 1 177 ? -20.807 3.850 25.090 1.00 88.81 177 PHE A CA 1
ATOM 1342 C C . PHE A 1 177 ? -22.227 4.074 24.573 1.00 88.81 177 PHE A C 1
ATOM 1344 O O . PHE A 1 177 ? -23.080 3.185 24.667 1.00 88.81 177 PHE A O 1
ATOM 1351 N N . SER A 1 178 ? -22.491 5.248 24.004 1.00 89.06 178 SER A N 1
ATOM 1352 C CA . SER A 1 178 ? -23.710 5.453 23.218 1.00 89.06 178 SER A CA 1
ATOM 1353 C C . SER A 1 178 ? -23.646 4.668 21.902 1.00 89.06 178 SER A C 1
ATOM 1355 O O . SER A 1 178 ? -22.566 4.330 21.412 1.00 89.06 178 SER A O 1
ATOM 1357 N N . SER A 1 179 ? -24.809 4.403 21.299 1.00 88.06 179 SER A N 1
ATOM 1358 C CA . SER A 1 179 ? -24.878 3.723 19.997 1.00 88.06 179 SER A CA 1
ATOM 1359 C C . SER A 1 179 ? -24.125 4.484 18.899 1.00 88.06 179 SER A C 1
ATOM 1361 O O . SER A 1 179 ? -23.544 3.855 18.023 1.00 88.06 179 SER A O 1
ATOM 1363 N N . GLU A 1 180 ? -24.118 5.820 18.951 1.00 90.06 180 GLU A N 1
ATOM 1364 C CA . GLU A 1 180 ? -23.408 6.664 17.982 1.00 90.06 180 GLU A CA 1
ATOM 1365 C C . GLU A 1 180 ? -21.888 6.578 18.162 1.00 90.06 180 GLU A C 1
ATOM 1367 O O . GLU A 1 180 ? -21.159 6.463 17.180 1.00 90.06 180 GLU A O 1
ATOM 1372 N N . GLN A 1 181 ? -21.403 6.561 19.409 1.00 90.75 181 GLN A N 1
ATOM 1373 C CA . GLN A 1 181 ? -19.974 6.396 19.695 1.00 90.75 181 GLN A CA 1
ATOM 1374 C C . GLN A 1 181 ? -19.465 5.023 19.256 1.00 90.75 181 GLN A C 1
ATOM 1376 O O . GLN A 1 181 ? -18.410 4.941 18.635 1.00 90.75 181 GLN A O 1
ATOM 1381 N N . LEU A 1 182 ? -20.214 3.950 19.535 1.00 89.50 182 LEU A N 1
ATOM 1382 C CA . LEU A 1 182 ? -19.841 2.601 19.096 1.00 89.50 182 LEU A CA 1
ATOM 1383 C C . LEU A 1 182 ? -19.789 2.498 17.574 1.00 89.50 182 LEU A C 1
ATOM 1385 O O . LEU A 1 182 ? -18.784 2.035 17.041 1.00 89.50 182 LEU A O 1
ATOM 1389 N N . ALA A 1 183 ? -20.828 2.978 16.884 1.00 90.19 183 ALA A N 1
ATOM 1390 C CA . ALA A 1 183 ? -20.855 2.990 15.425 1.00 90.19 183 ALA A CA 1
ATOM 1391 C C . ALA A 1 183 ? -19.666 3.778 14.853 1.00 90.19 183 ALA A C 1
ATOM 1393 O O . ALA A 1 183 ? -18.955 3.273 13.989 1.00 90.19 183 ALA A O 1
ATOM 1394 N N . GLY A 1 184 ? -19.380 4.963 15.405 1.00 91.56 184 GLY A N 1
ATOM 1395 C CA . GLY A 1 184 ? -18.235 5.775 14.996 1.00 91.56 184 GLY A CA 1
ATOM 1396 C C . GLY A 1 184 ? -16.887 5.076 15.206 1.00 91.56 184 GLY A C 1
ATOM 1397 O O . GLY A 1 184 ? -16.036 5.113 14.320 1.00 91.56 184 GLY A O 1
ATOM 1398 N N . LEU A 1 185 ? -16.684 4.401 16.342 1.00 90.69 185 LEU A N 1
ATOM 1399 C CA . LEU A 1 185 ? -15.443 3.668 16.624 1.00 90.69 185 LEU A CA 1
ATOM 1400 C C . LEU A 1 185 ? -15.264 2.459 15.694 1.00 90.69 185 LEU A C 1
ATOM 1402 O O . LEU A 1 185 ? -14.161 2.231 15.197 1.00 90.69 185 LEU A O 1
ATOM 1406 N N . VAL A 1 186 ? -16.339 1.717 15.417 1.00 89.44 186 VAL A N 1
ATOM 1407 C CA . VAL A 1 186 ? -16.325 0.591 14.469 1.00 89.44 186 VAL A CA 1
ATOM 1408 C C . VAL A 1 186 ? -16.055 1.078 13.043 1.00 89.44 186 VAL A C 1
ATOM 1410 O O . VAL A 1 186 ? -15.274 0.462 12.316 1.00 89.44 186 VAL A O 1
ATOM 1413 N N . ASP A 1 187 ? -16.637 2.207 12.639 1.00 89.62 187 ASP A N 1
ATOM 1414 C CA . ASP A 1 187 ? -16.378 2.807 11.330 1.00 89.62 187 ASP A CA 1
ATOM 1415 C C . ASP A 1 187 ? -14.928 3.289 11.202 1.00 89.62 187 ASP A C 1
ATOM 1417 O O . ASP A 1 187 ? -14.298 3.072 10.163 1.00 89.62 187 ASP A O 1
ATOM 1421 N N . MET A 1 188 ? -14.364 3.872 12.265 1.00 89.06 188 MET A N 1
ATOM 1422 C CA . MET A 1 188 ? -12.947 4.238 12.316 1.00 89.06 188 MET A CA 1
ATOM 1423 C C . MET A 1 188 ? -12.041 3.013 12.203 1.00 89.06 188 MET A C 1
ATOM 1425 O O . MET A 1 188 ? -11.119 3.021 11.387 1.00 89.06 188 MET A O 1
ATOM 1429 N N . TRP A 1 189 ? -12.332 1.940 12.943 1.00 88.94 189 TRP A N 1
ATOM 1430 C CA . TRP A 1 189 ? -11.616 0.671 12.811 1.00 88.94 189 TRP A CA 1
ATOM 1431 C C . TRP A 1 189 ? -11.649 0.159 11.369 1.00 88.94 189 TRP A C 1
ATOM 1433 O O . TRP A 1 189 ? -10.587 -0.075 10.784 1.00 88.94 189 TRP A O 1
ATOM 1443 N N . ARG A 1 190 ? -12.844 0.068 10.767 1.00 86.00 190 ARG A N 1
ATOM 1444 C CA . ARG A 1 190 ? -13.027 -0.415 9.391 1.00 86.00 190 ARG A CA 1
ATOM 1445 C C . ARG A 1 190 ? -12.242 0.437 8.399 1.00 86.00 190 ARG A C 1
ATOM 1447 O O . ARG A 1 190 ? -11.579 -0.100 7.514 1.00 86.00 190 ARG A O 1
ATOM 1454 N N . LYS A 1 191 ? -12.270 1.762 8.563 1.00 85.50 191 LYS A N 1
ATOM 1455 C CA . LYS A 1 191 ? -11.533 2.711 7.721 1.00 85.50 191 LYS A CA 1
ATOM 1456 C C . LYS A 1 191 ? -10.019 2.516 7.826 1.00 85.50 191 LYS A C 1
ATOM 1458 O O . LYS A 1 191 ? -9.349 2.426 6.796 1.00 85.50 191 LYS A O 1
ATOM 1463 N N . SER A 1 192 ? -9.469 2.446 9.038 1.00 84.19 192 SER A N 1
ATOM 1464 C CA . SER A 1 192 ? -8.027 2.263 9.250 1.00 84.19 192 SER A CA 1
ATOM 1465 C C . SER A 1 192 ? -7.548 0.902 8.734 1.00 84.19 192 SER A C 1
ATOM 1467 O O . SER A 1 192 ? -6.509 0.815 8.082 1.00 84.19 192 SER A O 1
ATOM 1469 N N . HIS A 1 193 ? -8.344 -0.151 8.927 1.00 83.56 193 HIS A N 1
ATOM 1470 C CA . HIS A 1 193 ? -8.036 -1.497 8.445 1.00 83.56 193 HIS A CA 1
ATOM 1471 C C . HIS A 1 193 ? -8.120 -1.606 6.923 1.00 83.56 193 HIS A C 1
ATOM 1473 O O . HIS A 1 193 ? -7.198 -2.123 6.291 1.00 83.56 193 HIS A O 1
ATOM 1479 N N . SER A 1 194 ? -9.166 -1.039 6.312 1.00 82.50 194 SER A N 1
ATOM 1480 C CA . SER A 1 194 ? -9.303 -0.976 4.853 1.00 82.50 194 SER A CA 1
ATOM 1481 C C . SER A 1 194 ? -8.080 -0.334 4.198 1.00 82.50 194 SER A C 1
ATOM 1483 O O . SER A 1 194 ? -7.636 -0.803 3.153 1.00 82.50 194 SER A O 1
ATOM 1485 N N . ARG A 1 195 ? -7.477 0.686 4.827 1.00 82.06 195 ARG A N 1
ATOM 1486 C CA . ARG A 1 195 ? -6.250 1.321 4.324 1.00 82.06 195 ARG A CA 1
ATOM 1487 C C . ARG A 1 195 ? -5.076 0.345 4.257 1.00 82.06 195 ARG A C 1
ATOM 1489 O O . ARG A 1 195 ? -4.381 0.290 3.245 1.00 82.06 195 ARG A O 1
ATOM 1496 N N . THR A 1 196 ? -4.878 -0.462 5.297 1.00 81.56 196 THR A N 1
ATOM 1497 C CA . THR A 1 196 ? -3.843 -1.508 5.317 1.00 81.56 196 THR A CA 1
ATOM 1498 C C . THR A 1 196 ? -4.087 -2.547 4.222 1.00 81.56 196 THR A C 1
ATOM 1500 O O . THR A 1 196 ? -3.160 -2.912 3.492 1.00 81.56 196 THR A O 1
ATOM 1503 N N . TYR A 1 197 ? -5.339 -2.980 4.046 1.00 83.50 197 TYR A N 1
ATOM 1504 C CA . TYR A 1 197 ? -5.697 -3.951 3.012 1.00 83.50 197 TYR A CA 1
ATOM 1505 C C . TYR A 1 197 ? -5.523 -3.405 1.592 1.00 83.50 197 TYR A C 1
ATOM 1507 O O . TYR A 1 197 ? -5.104 -4.166 0.720 1.00 83.50 197 TYR A O 1
ATOM 1515 N N . ASN A 1 198 ? -5.703 -2.100 1.360 1.00 85.38 198 ASN A N 1
ATOM 1516 C CA . ASN A 1 198 ? -5.443 -1.482 0.053 1.00 85.38 198 ASN A CA 1
ATOM 1517 C C . ASN A 1 198 ? -3.995 -1.718 -0.420 1.00 85.38 198 ASN A C 1
ATOM 1519 O O . ASN A 1 198 ? -3.761 -1.987 -1.600 1.00 85.38 198 ASN A O 1
ATOM 1523 N N . PHE A 1 199 ? -3.009 -1.706 0.487 1.00 86.62 199 PHE A N 1
ATOM 1524 C CA . PHE A 1 199 ? -1.621 -2.045 0.144 1.00 86.62 199 PHE A CA 1
ATOM 1525 C C . PHE A 1 199 ? -1.458 -3.512 -0.266 1.00 86.62 199 PHE A C 1
ATOM 1527 O O . PHE A 1 199 ? -0.694 -3.824 -1.186 1.00 86.62 199 PHE A O 1
ATOM 1534 N N . TYR A 1 200 ? -2.163 -4.430 0.395 1.00 89.44 200 TYR A N 1
ATOM 1535 C CA . TYR A 1 200 ? -2.122 -5.847 0.044 1.00 89.44 200 TYR A CA 1
ATOM 1536 C C . TYR A 1 200 ? -2.871 -6.149 -1.255 1.00 89.44 200 TYR A C 1
ATOM 1538 O O . TYR A 1 200 ? -2.353 -6.920 -2.064 1.00 89.44 200 TYR A O 1
ATOM 1546 N N . GLN A 1 201 ? -4.000 -5.484 -1.514 1.00 88.31 201 GLN A N 1
ATOM 1547 C CA . GLN A 1 201 ? -4.709 -5.536 -2.795 1.00 88.31 201 GLN A CA 1
ATOM 1548 C C . GLN A 1 201 ? -3.811 -5.039 -3.932 1.00 88.31 201 GLN A C 1
ATOM 1550 O O . GLN A 1 201 ? -3.599 -5.756 -4.913 1.00 88.31 201 GLN A O 1
ATOM 1555 N N . LEU A 1 202 ? -3.178 -3.872 -3.758 1.00 88.31 202 LEU A N 1
ATOM 1556 C CA . LEU A 1 202 ? -2.218 -3.323 -4.717 1.00 88.31 202 LEU A CA 1
ATOM 1557 C C . LEU A 1 202 ? -1.057 -4.287 -4.976 1.00 88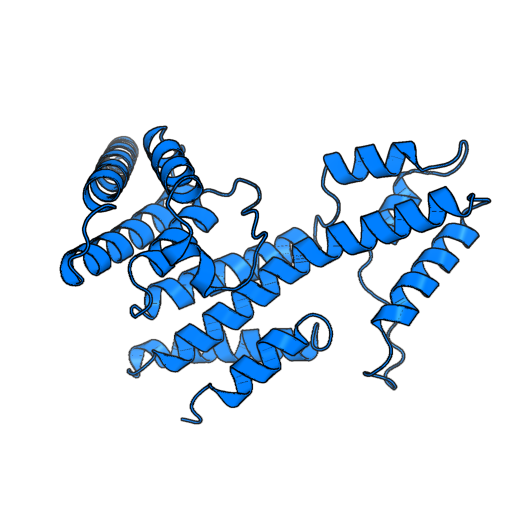.31 202 LEU A C 1
ATOM 1559 O O . LEU A 1 202 ? -0.648 -4.503 -6.121 1.00 88.31 202 LEU A O 1
ATOM 1563 N N . SER A 1 203 ? -0.518 -4.870 -3.904 1.00 91.75 203 SER A N 1
ATOM 1564 C CA . SER A 1 203 ? 0.556 -5.852 -3.976 1.00 91.75 203 SER A CA 1
ATOM 1565 C C . SER A 1 203 ? 0.132 -7.089 -4.765 1.00 91.75 203 SER A C 1
ATOM 1567 O O . SER A 1 203 ? 0.872 -7.524 -5.646 1.00 91.75 203 SER A O 1
ATOM 1569 N N . ALA A 1 204 ? -1.029 -7.664 -4.450 1.00 91.56 204 ALA A N 1
ATOM 1570 C CA . ALA A 1 204 ? -1.536 -8.869 -5.092 1.00 91.56 204 ALA A CA 1
ATOM 1571 C C . ALA A 1 204 ? -1.784 -8.633 -6.584 1.00 91.56 204 ALA A C 1
ATOM 1573 O O . ALA A 1 204 ? -1.212 -9.341 -7.414 1.00 91.56 204 ALA A O 1
ATOM 1574 N N . HIS A 1 205 ? -2.523 -7.575 -6.925 1.00 90.12 205 HIS A N 1
ATOM 1575 C CA . HIS A 1 205 ? -2.773 -7.193 -8.312 1.00 90.12 205 HIS A CA 1
ATOM 1576 C C . HIS A 1 205 ? -1.461 -7.011 -9.087 1.00 90.12 205 HIS A C 1
ATOM 1578 O O . HIS A 1 205 ? -1.275 -7.565 -10.170 1.00 90.12 205 HIS A O 1
ATOM 1584 N N . SER A 1 206 ? -0.499 -6.296 -8.498 1.00 90.81 206 SER A N 1
ATOM 1585 C CA . SER A 1 206 ? 0.795 -6.052 -9.136 1.00 90.81 206 SER A CA 1
ATOM 1586 C C . SER A 1 206 ? 1.620 -7.329 -9.328 1.00 90.81 206 SER A C 1
ATOM 1588 O O . SER A 1 206 ? 2.283 -7.465 -10.355 1.00 90.81 206 SER A O 1
ATOM 1590 N N . TYR A 1 207 ? 1.579 -8.288 -8.393 1.00 93.25 207 TYR A N 1
ATOM 1591 C CA . TYR A 1 207 ? 2.235 -9.586 -8.589 1.00 93.25 207 TYR A CA 1
ATOM 1592 C C . TYR A 1 207 ? 1.563 -10.417 -9.680 1.00 93.25 207 TYR A C 1
ATOM 1594 O O . TYR A 1 207 ? 2.278 -11.009 -10.483 1.00 93.25 207 TYR A O 1
ATOM 1602 N N . PHE A 1 208 ? 0.231 -10.444 -9.755 1.00 91.19 208 PHE A N 1
ATOM 1603 C CA . PHE A 1 208 ? -0.462 -11.150 -10.834 1.00 91.19 208 PHE A CA 1
ATOM 1604 C C . PHE A 1 208 ? -0.123 -10.553 -12.204 1.00 91.19 208 PHE A C 1
ATOM 1606 O O . PHE A 1 208 ? 0.258 -11.290 -13.112 1.00 91.19 208 PHE A O 1
ATOM 1613 N N . ARG A 1 209 ? -0.142 -9.219 -12.343 1.00 90.06 209 ARG A N 1
ATOM 1614 C CA . ARG A 1 209 ? 0.285 -8.549 -13.587 1.00 90.06 209 ARG A CA 1
ATOM 1615 C C . ARG A 1 209 ? 1.744 -8.830 -13.923 1.00 90.06 209 ARG A C 1
ATOM 1617 O O . ARG A 1 209 ? 2.067 -9.080 -15.078 1.00 90.06 209 ARG A O 1
ATOM 1624 N N . TYR A 1 210 ? 2.620 -8.842 -12.922 1.00 91.19 210 TYR A N 1
ATOM 1625 C CA . TYR A 1 210 ? 4.012 -9.236 -13.104 1.00 91.19 210 TYR A CA 1
ATOM 1626 C C . TYR A 1 210 ? 4.138 -10.667 -13.653 1.00 91.19 210 TYR A C 1
ATOM 1628 O O . TYR A 1 210 ? 4.817 -10.863 -14.656 1.00 91.19 210 TYR A O 1
ATOM 1636 N N . LEU A 1 211 ? 3.445 -11.641 -13.054 1.00 90.38 211 LEU A N 1
ATOM 1637 C CA . LEU A 1 211 ? 3.478 -13.043 -13.486 1.00 90.38 211 LEU A CA 1
ATOM 1638 C C . LEU A 1 211 ? 2.906 -13.243 -14.898 1.00 90.38 211 LEU A C 1
ATOM 1640 O O . LEU A 1 211 ? 3.425 -14.066 -15.644 1.00 90.38 211 LEU A O 1
ATOM 1644 N N . GLN A 1 212 ? 1.890 -12.468 -15.291 1.00 89.12 212 GLN A N 1
ATOM 1645 C CA . GLN A 1 212 ? 1.341 -12.478 -16.654 1.00 89.12 212 GLN A CA 1
ATOM 1646 C C . GLN A 1 212 ? 2.337 -11.985 -17.715 1.00 89.12 212 GLN A C 1
ATOM 1648 O O . GLN A 1 212 ? 2.257 -12.409 -18.864 1.00 89.12 212 GLN A O 1
ATOM 1653 N N . LEU A 1 213 ? 3.243 -11.073 -17.347 1.00 88.31 213 LEU A N 1
ATOM 1654 C CA . LEU A 1 213 ? 4.212 -10.452 -18.259 1.00 88.31 213 LEU A CA 1
ATOM 1655 C C . LEU A 1 213 ? 5.593 -11.126 -18.232 1.00 88.31 213 LEU A C 1
ATOM 1657 O O . LEU A 1 213 ? 6.448 -10.792 -19.051 1.00 88.31 213 LEU A O 1
ATOM 1661 N N . CYS A 1 214 ? 5.841 -12.025 -17.280 1.00 82.81 214 CYS A N 1
ATOM 1662 C CA . CYS A 1 214 ? 7.108 -12.737 -17.163 1.00 82.81 214 CYS A CA 1
ATOM 1663 C C . CYS A 1 214 ? 7.254 -13.804 -18.243 1.00 82.81 214 CYS A C 1
ATOM 1665 O O . CYS A 1 214 ? 6.501 -14.772 -18.256 1.00 82.81 214 CYS A O 1
ATOM 1667 N N . ASP A 1 215 ? 8.280 -13.676 -19.087 1.00 68.94 215 ASP A N 1
ATOM 1668 C CA . ASP A 1 215 ? 8.564 -14.602 -20.195 1.00 68.94 215 ASP A CA 1
ATOM 1669 C C . ASP A 1 215 ? 9.942 -15.276 -20.119 1.00 68.94 215 ASP A C 1
ATOM 1671 O O . ASP A 1 215 ? 10.264 -16.100 -20.974 1.00 68.94 215 ASP A O 1
ATOM 1675 N N . SER A 1 216 ? 10.771 -14.967 -19.111 1.00 64.56 216 SER A N 1
ATOM 1676 C CA . SER A 1 216 ? 12.177 -15.398 -19.093 1.00 64.56 216 SER A CA 1
ATOM 1677 C C . SER A 1 216 ? 12.624 -16.127 -17.813 1.00 64.56 216 SER A C 1
ATOM 1679 O O . SER A 1 216 ? 12.208 -15.754 -16.719 1.00 64.56 216 SER A O 1
ATOM 1681 N N . PRO A 1 217 ? 13.574 -17.080 -17.912 1.00 56.53 217 PRO A N 1
ATOM 1682 C CA . PRO A 1 217 ? 14.065 -17.863 -16.769 1.00 56.53 217 PRO A CA 1
ATOM 1683 C C . PRO A 1 217 ? 14.905 -17.063 -15.750 1.00 56.53 217 PRO A C 1
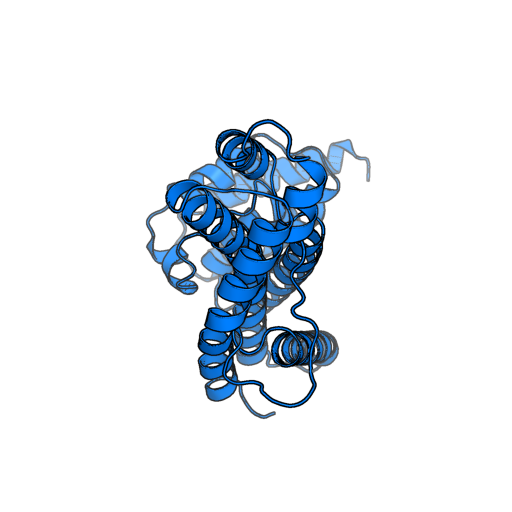ATOM 1685 O O . PRO A 1 217 ? 15.074 -17.465 -14.604 1.00 56.53 217 PRO A O 1
ATOM 1688 N N . GLN A 1 218 ? 15.445 -15.890 -16.110 1.00 59.34 218 GLN A N 1
ATOM 1689 C CA . GLN A 1 218 ? 16.112 -15.003 -15.135 1.00 59.34 218 GLN A CA 1
ATOM 1690 C C . GLN A 1 218 ? 15.126 -14.364 -14.146 1.00 59.34 218 GLN A C 1
ATOM 1692 O O . GLN A 1 218 ? 15.531 -13.887 -13.080 1.00 59.34 218 GLN A O 1
ATOM 1697 N N . GLU A 1 219 ? 13.841 -14.348 -14.490 1.00 63.91 219 GLU A N 1
ATOM 1698 C CA . GLU A 1 219 ? 12.771 -13.840 -13.643 1.00 63.91 219 GLU A CA 1
ATOM 1699 C C . GLU A 1 219 ? 12.250 -14.904 -12.670 1.00 63.91 219 GLU A C 1
ATOM 1701 O O . GLU A 1 219 ? 11.554 -14.539 -11.728 1.00 63.91 219 GLU A O 1
ATOM 1706 N N . ASP A 1 220 ? 12.683 -16.167 -12.785 1.00 72.50 220 ASP A N 1
ATOM 1707 C CA . ASP A 1 220 ? 12.205 -17.289 -11.964 1.00 72.50 220 ASP A CA 1
ATOM 1708 C C . ASP A 1 220 ? 12.348 -17.023 -10.462 1.00 72.50 220 ASP A C 1
ATOM 1710 O O . ASP A 1 220 ? 11.420 -17.253 -9.695 1.00 72.50 220 ASP A O 1
ATOM 1714 N N . SER A 1 221 ? 13.467 -16.452 -10.003 1.00 82.44 221 SER A N 1
ATOM 1715 C CA . SER A 1 221 ? 13.645 -16.130 -8.574 1.00 82.44 221 SER A CA 1
ATOM 1716 C C . SER A 1 221 ? 12.656 -15.063 -8.075 1.00 82.44 221 SER A C 1
ATOM 1718 O O . SER A 1 221 ? 12.162 -15.129 -6.942 1.00 82.44 221 SER A O 1
ATOM 1720 N N . GLN A 1 222 ? 12.343 -14.076 -8.916 1.00 84.94 222 GLN A N 1
ATOM 1721 C CA . GLN A 1 222 ? 11.369 -13.035 -8.589 1.00 84.94 222 GLN A CA 1
ATOM 1722 C C . GLN A 1 222 ? 9.932 -13.556 -8.728 1.00 84.94 222 GLN A C 1
ATOM 1724 O O . GLN A 1 222 ? 9.099 -13.209 -7.894 1.00 84.94 222 GLN A O 1
ATOM 1729 N N . ALA A 1 223 ? 9.663 -14.443 -9.687 1.00 87.56 223 ALA A N 1
ATOM 1730 C CA . ALA A 1 223 ? 8.397 -15.151 -9.845 1.00 87.56 223 ALA A CA 1
ATOM 1731 C C . ALA A 1 223 ? 8.117 -16.093 -8.662 1.00 87.56 223 ALA A C 1
ATOM 1733 O O . ALA A 1 223 ? 7.020 -16.072 -8.107 1.00 87.56 223 ALA A O 1
ATOM 1734 N N . ILE A 1 224 ? 9.121 -16.831 -8.175 1.00 90.38 224 ILE A N 1
ATOM 1735 C CA . ILE A 1 224 ? 9.035 -17.627 -6.938 1.00 90.38 224 ILE A CA 1
ATOM 1736 C C . ILE A 1 224 ? 8.727 -16.714 -5.745 1.00 90.38 224 ILE A C 1
ATOM 1738 O O . ILE A 1 224 ? 7.861 -17.004 -4.924 1.00 90.38 224 ILE A O 1
ATOM 1742 N N . THR A 1 225 ? 9.397 -15.563 -5.646 1.00 91.31 225 THR A N 1
ATOM 1743 C CA . THR A 1 225 ? 9.117 -14.604 -4.566 1.00 91.31 225 THR A CA 1
ATOM 1744 C C . THR A 1 225 ? 7.690 -14.050 -4.652 1.00 91.31 225 THR A C 1
ATOM 1746 O O . THR A 1 225 ? 7.033 -13.898 -3.621 1.00 91.31 225 THR A O 1
ATOM 1749 N N . ALA A 1 226 ? 7.207 -13.747 -5.859 1.00 91.31 226 ALA A N 1
ATOM 1750 C CA . ALA A 1 226 ? 5.856 -13.257 -6.107 1.00 91.31 226 ALA A CA 1
ATOM 1751 C C . ALA A 1 226 ? 4.802 -14.300 -5.715 1.00 91.31 226 ALA A C 1
ATOM 1753 O O . ALA A 1 226 ? 3.907 -13.997 -4.930 1.00 91.31 226 ALA A O 1
ATOM 1754 N N . THR A 1 227 ? 4.957 -15.541 -6.179 1.00 91.69 227 THR A N 1
ATOM 1755 C CA . THR A 1 227 ? 4.042 -16.653 -5.876 1.00 91.69 227 THR A CA 1
ATOM 1756 C C . THR A 1 227 ? 4.010 -16.984 -4.385 1.00 91.69 227 THR A C 1
ATOM 1758 O O . THR A 1 227 ? 2.928 -17.064 -3.813 1.00 91.69 227 THR A O 1
ATOM 1761 N N . LEU A 1 228 ? 5.159 -17.069 -3.702 1.00 93.50 228 LEU A N 1
ATOM 1762 C CA . LEU A 1 228 ? 5.199 -17.290 -2.248 1.00 93.50 228 LEU A CA 1
ATOM 1763 C C . LEU A 1 228 ? 4.524 -16.160 -1.457 1.00 93.50 228 LEU A C 1
ATOM 1765 O O . LEU A 1 228 ? 3.882 -16.406 -0.435 1.00 93.50 228 LEU A O 1
ATOM 1769 N N . ARG A 1 229 ? 4.662 -14.907 -1.909 1.00 93.00 229 ARG A N 1
ATOM 1770 C CA . ARG A 1 229 ? 3.986 -13.766 -1.273 1.00 93.00 229 ARG A CA 1
ATOM 1771 C C . ARG A 1 229 ? 2.485 -13.788 -1.522 1.00 93.00 229 ARG A C 1
ATOM 1773 O O . ARG A 1 229 ? 1.747 -13.535 -0.577 1.00 93.00 229 ARG A O 1
ATOM 1780 N N . LEU A 1 230 ? 2.049 -14.124 -2.734 1.00 91.75 230 LEU A N 1
ATOM 1781 C CA . LEU A 1 230 ? 0.636 -14.316 -3.058 1.00 91.75 230 LEU A CA 1
ATOM 1782 C C . LEU A 1 230 ? 0.022 -15.436 -2.214 1.00 91.75 230 LEU A C 1
ATOM 1784 O O . LEU A 1 230 ? -0.998 -15.202 -1.580 1.00 91.75 230 LEU A O 1
ATOM 1788 N N . LEU A 1 231 ? 0.682 -16.593 -2.100 1.00 91.19 231 LEU A N 1
ATOM 1789 C CA . LEU A 1 231 ? 0.238 -17.686 -1.226 1.00 91.19 231 LEU A CA 1
ATOM 1790 C C . LEU A 1 231 ? 0.078 -17.227 0.222 1.00 91.19 231 LEU A C 1
ATOM 1792 O O . LEU A 1 231 ? -0.926 -17.517 0.860 1.00 91.19 231 LEU A O 1
ATOM 1796 N N . ARG A 1 232 ? 1.038 -16.457 0.742 1.00 89.50 232 ARG A N 1
ATOM 1797 C CA . ARG A 1 232 ? 0.930 -15.908 2.097 1.00 89.50 232 ARG A CA 1
ATOM 1798 C C . ARG A 1 232 ? -0.237 -14.929 2.250 1.00 89.50 232 ARG A C 1
ATOM 1800 O O . ARG A 1 232 ? -0.832 -14.906 3.320 1.00 89.50 232 ARG A O 1
ATOM 1807 N N . LEU A 1 233 ? -0.524 -14.111 1.236 1.00 87.94 233 LEU A N 1
ATOM 1808 C CA . LEU A 1 233 ? -1.675 -13.204 1.252 1.00 87.94 233 LEU A CA 1
ATOM 1809 C C . LEU A 1 233 ? -2.993 -13.980 1.206 1.00 87.94 233 LEU A C 1
ATOM 1811 O O . LEU A 1 233 ? -3.878 -13.672 1.988 1.00 87.94 233 LEU A O 1
ATOM 1815 N N . ILE A 1 234 ? -3.079 -15.022 0.378 1.00 86.06 234 ILE A N 1
ATOM 1816 C CA . ILE A 1 234 ? -4.240 -15.919 0.312 1.00 86.06 234 ILE A CA 1
ATOM 1817 C C . ILE A 1 234 ? -4.476 -16.583 1.669 1.00 86.06 234 ILE A C 1
ATOM 1819 O O . ILE A 1 234 ? -5.591 -16.584 2.153 1.00 86.06 234 ILE A O 1
ATOM 1823 N N . VAL A 1 235 ? -3.434 -17.108 2.317 1.00 84.50 235 VAL A N 1
ATOM 1824 C CA . VAL A 1 235 ? -3.587 -17.802 3.608 1.00 84.50 235 VAL A CA 1
ATOM 1825 C C . VAL A 1 235 ? -3.988 -16.856 4.744 1.00 84.50 235 VAL A C 1
ATOM 1827 O O . VAL A 1 235 ? -4.643 -17.290 5.681 1.00 84.50 235 VAL A O 1
ATOM 1830 N N . LYS A 1 236 ? -3.564 -15.588 4.706 1.00 81.75 236 LYS A N 1
ATOM 1831 C CA . LYS A 1 236 ? -3.774 -14.654 5.825 1.00 81.75 236 LYS A CA 1
ATOM 1832 C C . LYS A 1 236 ? -4.949 -13.701 5.663 1.00 81.75 236 LYS A C 1
ATOM 1834 O O . LYS A 1 236 ? -5.419 -13.197 6.670 1.00 81.75 236 LYS A O 1
ATOM 1839 N N . HIS A 1 237 ? -5.317 -13.383 4.428 1.00 82.19 237 HIS A N 1
ATOM 1840 C CA . HIS A 1 237 ? -6.219 -12.277 4.104 1.00 82.19 237 HIS A CA 1
ATOM 1841 C C . HIS A 1 237 ? -7.147 -12.659 2.941 1.00 82.19 237 HIS A C 1
ATOM 1843 O O . HIS A 1 237 ? -7.372 -11.868 2.022 1.00 82.19 237 HIS A O 1
ATOM 1849 N N . ALA A 1 238 ? -7.583 -13.924 2.893 1.00 76.88 238 ALA A N 1
ATOM 1850 C CA . ALA A 1 238 ? -8.348 -14.463 1.769 1.00 76.88 238 ALA A CA 1
ATOM 1851 C C . ALA A 1 238 ? -9.627 -13.656 1.517 1.00 76.88 238 ALA A C 1
ATOM 1853 O O . ALA A 1 238 ? -9.918 -13.311 0.372 1.00 76.88 238 ALA A O 1
ATOM 1854 N N . GLN A 1 239 ? -10.364 -13.352 2.588 1.00 77.38 239 GLN A N 1
ATOM 1855 C CA . GLN A 1 239 ? -11.677 -12.724 2.514 1.00 77.38 239 GLN A CA 1
ATOM 1856 C C . GLN A 1 239 ? -11.567 -11.246 2.124 1.00 77.38 239 GLN A C 1
ATOM 1858 O O . GLN A 1 239 ? -12.292 -10.775 1.251 1.00 77.38 239 GLN A O 1
ATOM 1863 N N . GLU A 1 240 ? -10.607 -10.514 2.691 1.00 79.31 240 GLU A N 1
ATOM 1864 C CA . GLU A 1 240 ? -10.411 -9.084 2.421 1.00 79.31 240 GLU A CA 1
ATOM 1865 C C . GLU A 1 240 ? -9.806 -8.821 1.031 1.00 79.31 240 GLU A C 1
ATOM 1867 O O . GLU A 1 240 ? -9.943 -7.730 0.466 1.00 79.31 240 GLU A O 1
ATOM 1872 N N . LEU A 1 241 ? -9.132 -9.824 0.460 1.00 81.25 241 LEU A N 1
ATOM 1873 C CA . LEU A 1 241 ? -8.504 -9.764 -0.861 1.00 81.25 241 LEU A CA 1
ATOM 1874 C C . LEU A 1 241 ? -9.268 -10.551 -1.936 1.00 81.25 241 LEU A C 1
ATOM 1876 O O . LEU A 1 241 ? -8.780 -10.633 -3.067 1.00 81.25 241 LEU A O 1
ATOM 1880 N N . GLN A 1 242 ? -10.439 -11.111 -1.616 1.00 81.44 242 GLN A N 1
ATOM 1881 C CA . GLN A 1 242 ? -11.159 -12.071 -2.459 1.00 81.44 242 GLN A CA 1
ATOM 1882 C C . GLN A 1 242 ? -11.316 -11.592 -3.908 1.00 81.44 242 GLN A C 1
ATOM 1884 O O . GLN A 1 242 ? -10.928 -12.298 -4.838 1.00 81.44 242 GLN A O 1
ATOM 1889 N N . SER A 1 243 ? -11.795 -10.361 -4.107 1.00 80.44 243 SER A N 1
ATOM 1890 C CA . SER A 1 243 ? -12.042 -9.792 -5.440 1.00 80.44 243 SER A CA 1
ATOM 1891 C C . SER A 1 243 ? -10.790 -9.765 -6.325 1.00 80.44 243 SER A C 1
ATOM 1893 O O . SER A 1 243 ? -10.845 -10.090 -7.510 1.00 80.44 243 SER A O 1
ATOM 1895 N N . VAL A 1 244 ? -9.636 -9.419 -5.750 1.00 82.00 244 VAL A N 1
ATOM 1896 C CA . VAL A 1 244 ? -8.357 -9.350 -6.472 1.00 82.00 244 VAL A CA 1
ATOM 1897 C C . VAL A 1 244 ? -7.793 -10.749 -6.715 1.00 82.00 244 VAL A C 1
ATOM 1899 O O . VAL A 1 244 ? -7.215 -11.011 -7.772 1.00 82.00 244 VAL A O 1
ATOM 1902 N N . LEU A 1 245 ? -7.951 -11.653 -5.746 1.00 85.50 245 LEU A N 1
ATOM 1903 C CA . LEU A 1 245 ? -7.452 -13.022 -5.831 1.00 85.50 245 LEU A CA 1
ATOM 1904 C C . LEU A 1 245 ? -8.214 -13.844 -6.877 1.00 85.50 245 LEU A C 1
ATOM 1906 O O . LEU A 1 245 ? -7.574 -14.529 -7.668 1.00 85.50 245 LEU A O 1
ATOM 1910 N N . GLU A 1 246 ? -9.541 -13.741 -6.948 1.00 85.81 246 GLU A N 1
ATOM 1911 C CA . GLU A 1 246 ? -10.359 -14.469 -7.932 1.00 85.81 246 GLU A CA 1
ATOM 1912 C C . GLU A 1 246 ? -10.018 -14.072 -9.378 1.00 85.81 246 GLU A C 1
ATOM 1914 O O . GLU A 1 246 ? -9.778 -14.925 -10.243 1.00 85.81 246 GLU A O 1
ATOM 1919 N N . VAL A 1 247 ? -9.916 -12.766 -9.642 1.00 84.31 247 VAL A N 1
ATOM 1920 C CA . VAL A 1 247 ? -9.517 -12.247 -10.960 1.00 84.31 247 VAL A CA 1
ATOM 1921 C C . VAL A 1 247 ? -8.070 -12.627 -11.277 1.00 84.31 247 VAL A C 1
ATOM 1923 O O . VAL A 1 247 ? -7.756 -13.059 -12.387 1.00 84.31 247 VAL A O 1
ATOM 1926 N N . GLY A 1 248 ? -7.169 -12.509 -10.303 1.00 81.38 248 GLY A N 1
ATOM 1927 C CA . GLY A 1 248 ? -5.760 -12.840 -10.481 1.00 81.38 248 GLY A CA 1
ATOM 1928 C C . GLY A 1 248 ? -5.530 -14.319 -10.785 1.00 81.38 248 GLY A C 1
ATOM 1929 O O . GLY A 1 248 ? -4.834 -14.653 -11.743 1.00 81.38 248 GLY A O 1
ATOM 1930 N N . LEU A 1 249 ? -6.151 -15.216 -10.022 1.00 85.94 249 LEU A N 1
ATOM 1931 C CA . LEU A 1 249 ? -5.991 -16.663 -10.179 1.00 85.94 249 LEU A CA 1
ATOM 1932 C C . LEU A 1 249 ? -6.600 -17.182 -11.486 1.00 85.94 249 LEU A C 1
ATOM 1934 O O . LEU A 1 249 ? -6.030 -18.080 -12.097 1.00 85.94 249 LEU A O 1
ATOM 1938 N N . SER A 1 250 ? -7.708 -16.598 -11.949 1.00 84.69 250 SER A N 1
ATOM 1939 C CA . SER A 1 250 ? -8.332 -16.985 -13.224 1.00 84.69 250 SER A CA 1
ATOM 1940 C C . SER A 1 250 ? -7.549 -16.527 -14.459 1.00 84.69 250 SER A C 1
ATOM 1942 O O . SER A 1 250 ? -7.659 -17.139 -15.520 1.00 84.69 250 SER A O 1
ATOM 1944 N N . THR A 1 251 ? -6.748 -15.465 -14.338 1.00 82.69 251 THR A N 1
ATOM 1945 C CA . THR A 1 251 ? -6.032 -14.849 -15.468 1.00 82.69 251 THR A CA 1
ATOM 1946 C C . THR A 1 251 ? -4.531 -15.144 -15.492 1.00 82.69 251 THR A C 1
ATOM 1948 O O . THR A 1 251 ? -3.862 -14.847 -16.483 1.00 82.69 251 THR A O 1
ATOM 1951 N N . THR A 1 252 ? -3.970 -15.706 -14.419 1.00 81.44 252 THR A N 1
ATOM 1952 C CA . THR A 1 252 ? -2.534 -16.011 -14.340 1.00 81.44 252 THR A CA 1
ATOM 1953 C C . THR A 1 252 ? -2.216 -17.320 -15.070 1.00 81.44 252 THR A C 1
ATOM 1955 O O . THR A 1 252 ? -2.862 -18.334 -14.811 1.00 81.44 252 THR A O 1
ATOM 1958 N N . PRO A 1 253 ? -1.220 -17.343 -15.974 1.00 76.25 253 PRO A N 1
ATOM 1959 C CA . PRO A 1 253 ? -0.866 -18.551 -16.710 1.00 76.25 253 PRO A CA 1
ATOM 1960 C C . PRO A 1 253 ? -0.282 -19.638 -15.793 1.00 76.25 253 PRO A C 1
ATOM 1962 O O . PRO A 1 253 ? 0.584 -19.369 -14.962 1.00 76.25 253 PRO A O 1
ATOM 1965 N N . THR A 1 254 ? -0.712 -20.88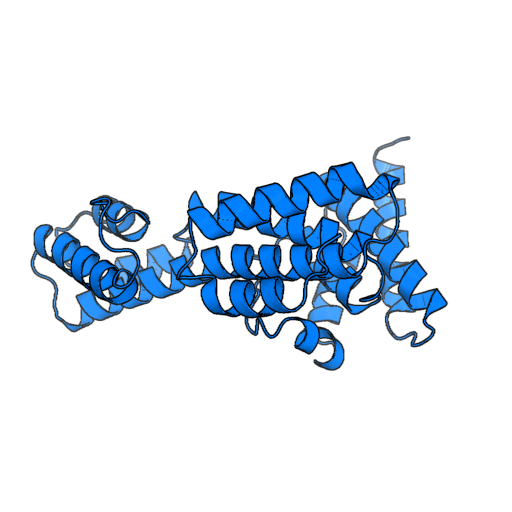6 -15.992 1.00 71.44 254 THR A N 1
ATOM 1966 C CA . THR A 1 254 ? -0.136 -22.083 -15.359 1.00 71.44 254 THR A CA 1
ATOM 1967 C C . THR A 1 254 ? 1.080 -22.541 -16.168 1.00 71.44 254 THR A C 1
ATOM 1969 O O . THR A 1 254 ? 0.927 -23.283 -17.141 1.00 71.44 254 THR A O 1
ATOM 1972 N N . ARG A 1 255 ? 2.267 -22.029 -15.839 1.00 58.69 255 ARG A N 1
ATOM 1973 C CA . ARG A 1 255 ? 3.539 -22.455 -16.444 1.00 58.69 255 ARG A CA 1
ATOM 1974 C C . ARG A 1 255 ? 4.267 -23.451 -15.554 1.00 58.69 255 ARG A C 1
ATOM 1976 O O . ARG A 1 255 ? 4.173 -23.294 -14.318 1.00 58.69 255 ARG A O 1
#